Protein AF-A0A5E4LHK4-F1 (afdb_monomer_lite)

Radius of gyration: 28.91 Å; chains: 1; bounding box: 90×72×59 Å

Structure (mmCIF, N/CA/C/O backbone):
data_AF-A0A5E4LHK4-F1
#
_entry.id   AF-A0A5E4LHK4-F1
#
loop_
_atom_site.group_PDB
_atom_site.id
_atom_site.type_symbol
_atom_site.label_atom_id
_atom_site.label_al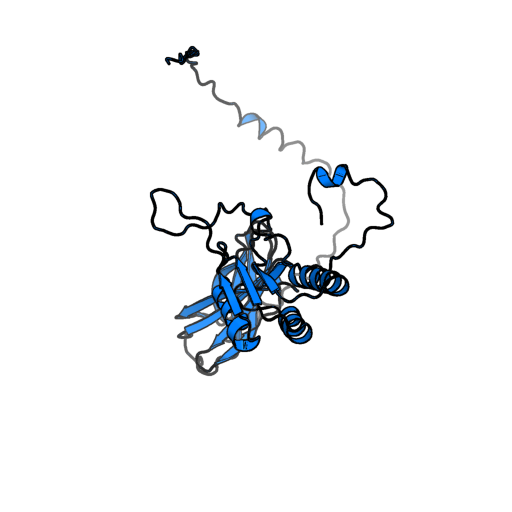t_id
_atom_site.label_comp_id
_atom_site.label_asym_id
_atom_site.label_entity_id
_atom_site.label_seq_id
_atom_site.pdbx_PDB_ins_code
_atom_site.Cartn_x
_atom_site.Cartn_y
_atom_site.Cartn_z
_atom_site.occupancy
_atom_site.B_iso_or_equiv
_atom_site.auth_seq_id
_atom_site.auth_comp_id
_atom_site.auth_asym_id
_atom_site.auth_atom_id
_atom_site.pdbx_PDB_model_num
ATOM 1 N N . MET A 1 1 ? 6.382 13.390 -17.464 1.00 39.06 1 MET A N 1
ATOM 2 C CA . MET A 1 1 ? 6.175 14.640 -16.700 1.00 39.06 1 MET A CA 1
ATOM 3 C C . MET A 1 1 ? 7.551 15.194 -16.336 1.00 39.06 1 MET A C 1
ATOM 5 O O . MET A 1 1 ? 8.255 14.550 -15.571 1.00 39.06 1 MET A O 1
ATOM 9 N N . VAL A 1 2 ? 8.001 16.280 -16.974 1.00 32.94 2 VAL A N 1
ATOM 10 C CA . VAL A 1 2 ? 9.333 16.876 -16.736 1.00 32.94 2 VAL A CA 1
ATOM 11 C C . VAL A 1 2 ? 9.130 18.128 -15.884 1.00 32.94 2 VAL A C 1
ATOM 13 O O . VAL A 1 2 ? 8.390 19.016 -16.294 1.00 32.94 2 VAL A O 1
ATOM 16 N N . TYR A 1 3 ? 9.722 18.178 -14.690 1.00 28.84 3 TYR A N 1
ATOM 17 C CA . TYR A 1 3 ? 9.535 19.273 -13.728 1.00 28.84 3 TYR A CA 1
ATOM 18 C C . TYR A 1 3 ? 10.750 20.216 -13.674 1.00 28.84 3 TYR A C 1
ATOM 20 O O . TYR A 1 3 ? 11.891 19.777 -13.809 1.00 28.84 3 TYR A O 1
ATOM 28 N N . GLY A 1 4 ? 10.496 21.507 -13.422 1.00 41.88 4 GLY A N 1
ATOM 29 C CA . GLY A 1 4 ? 11.514 22.539 -13.167 1.00 41.88 4 GLY A CA 1
ATOM 30 C C . GLY A 1 4 ? 11.931 23.350 -14.399 1.00 41.88 4 GLY A C 1
ATOM 31 O O . GLY A 1 4 ? 11.276 23.302 -15.436 1.00 41.88 4 GLY A O 1
ATOM 32 N N . SER A 1 5 ? 13.039 24.093 -14.301 1.00 39.47 5 SER A N 1
ATOM 33 C CA . SER A 1 5 ? 13.593 24.947 -15.374 1.00 39.47 5 SER A CA 1
ATOM 34 C C . SER A 1 5 ? 13.944 24.198 -16.671 1.00 39.47 5 SER A C 1
ATOM 36 O O . SER A 1 5 ? 14.121 24.824 -17.712 1.00 39.47 5 SER A O 1
ATOM 38 N N . LEU A 1 6 ? 13.966 22.861 -16.640 1.00 43.81 6 LEU A N 1
ATOM 39 C CA . LEU A 1 6 ? 13.999 22.011 -17.831 1.00 43.81 6 LEU A CA 1
ATOM 40 C C . LEU A 1 6 ? 12.711 22.097 -18.664 1.00 43.81 6 LEU A C 1
ATOM 42 O O . LEU A 1 6 ? 12.789 21.988 -19.878 1.00 43.81 6 LEU A O 1
ATOM 46 N N . GLY A 1 7 ? 11.549 22.343 -18.053 1.00 49.62 7 GLY A N 1
ATOM 47 C CA . GLY A 1 7 ? 10.280 22.543 -18.761 1.00 49.62 7 GLY A CA 1
ATOM 48 C C . GLY A 1 7 ? 10.212 23.862 -19.536 1.00 49.62 7 GLY A C 1
ATOM 49 O O . GLY A 1 7 ? 9.582 23.920 -20.587 1.00 49.62 7 GLY A O 1
ATOM 50 N N . ALA A 1 8 ? 10.913 24.901 -19.072 1.00 49.38 8 ALA A N 1
ATOM 51 C CA . ALA A 1 8 ? 10.930 26.211 -19.728 1.00 49.38 8 ALA A CA 1
ATOM 52 C C . ALA A 1 8 ? 11.739 26.218 -21.042 1.00 49.38 8 ALA A C 1
ATOM 54 O O . ALA A 1 8 ? 11.440 26.998 -21.941 1.00 49.38 8 ALA A O 1
ATOM 55 N N . ASN A 1 9 ? 12.709 25.305 -21.181 1.00 46.56 9 ASN A N 1
ATOM 56 C CA . ASN A 1 9 ? 13.524 25.141 -22.392 1.00 46.56 9 ASN A CA 1
ATOM 57 C C . ASN A 1 9 ? 12.958 24.103 -23.382 1.00 46.56 9 ASN A C 1
ATOM 59 O O . ASN A 1 9 ? 13.585 23.813 -24.396 1.00 46.56 9 ASN A O 1
ATOM 63 N N . LEU A 1 10 ? 11.782 23.532 -23.100 1.00 52.53 10 LEU A N 1
ATOM 64 C CA . LEU A 1 10 ? 11.096 22.544 -23.944 1.00 52.53 10 LEU A CA 1
ATOM 65 C C . LEU A 1 10 ? 9.948 23.174 -24.762 1.00 52.53 10 LEU A C 1
ATOM 67 O O . LEU A 1 10 ? 9.049 22.473 -25.212 1.00 52.53 10 LEU A O 1
ATOM 71 N N . SER A 1 11 ? 9.978 24.495 -24.962 1.00 45.16 11 SER A N 1
ATOM 72 C CA . SER A 1 11 ? 8.981 25.282 -25.705 1.00 45.16 11 SER A CA 1
ATOM 73 C C . SER A 1 11 ? 9.110 25.209 -27.232 1.00 45.16 11 SER A C 1
ATOM 75 O O . SER A 1 11 ? 8.413 25.932 -27.944 1.00 45.16 11 SER A O 1
ATOM 77 N N . THR A 1 12 ? 9.948 24.323 -27.774 1.00 54.12 12 THR A N 1
ATOM 78 C CA . THR A 1 12 ? 9.805 23.918 -29.174 1.00 54.12 12 THR A CA 1
ATOM 79 C C . THR A 1 12 ? 8.556 23.043 -29.311 1.00 54.12 12 THR A C 1
ATOM 81 O O . THR A 1 12 ? 8.327 22.167 -28.478 1.00 54.12 12 THR A O 1
ATOM 84 N N . PRO A 1 13 ? 7.706 23.267 -30.329 1.00 50.34 13 PRO A N 1
ATOM 85 C CA . PRO A 1 13 ? 6.441 22.561 -30.458 1.00 50.34 13 PRO A CA 1
ATOM 86 C C . PRO A 1 13 ? 6.719 21.087 -30.754 1.00 50.34 13 PRO A C 1
ATOM 88 O O . PRO A 1 13 ? 6.990 20.695 -31.888 1.00 50.34 13 PRO A O 1
ATOM 91 N N . TYR A 1 14 ? 6.655 20.265 -29.711 1.00 52.94 14 TYR A N 1
ATOM 92 C CA . TYR A 1 14 ? 6.700 18.812 -29.784 1.00 52.94 14 TYR A CA 1
ATOM 93 C C . TYR A 1 14 ? 5.413 18.274 -30.418 1.00 52.94 14 TYR A C 1
ATOM 95 O O . TYR A 1 14 ? 4.603 17.622 -29.769 1.00 52.94 14 TYR A O 1
ATOM 103 N N . SER A 1 15 ? 5.216 18.536 -31.707 1.00 55.31 15 SER A N 1
ATOM 104 C CA . SER A 1 15 ? 4.118 17.961 -32.493 1.00 55.31 15 SER A CA 1
ATOM 105 C C . SER A 1 15 ? 4.264 16.444 -32.705 1.00 55.31 15 SER A C 1
ATOM 107 O O . SER A 1 15 ? 3.354 15.814 -33.231 1.00 55.31 15 SER A O 1
ATOM 109 N N . SER A 1 16 ? 5.374 15.839 -32.261 1.00 66.81 16 SER A N 1
ATOM 110 C CA . SER A 1 16 ? 5.672 14.409 -32.415 1.00 66.81 16 SER A CA 1
ATOM 111 C C . SER A 1 16 ? 6.046 13.674 -31.118 1.00 66.81 16 SER A C 1
ATOM 113 O O . SER A 1 16 ? 6.554 12.554 -31.184 1.00 66.81 16 SER A O 1
ATOM 115 N N . VAL A 1 17 ? 5.812 14.256 -29.932 1.00 74.19 17 VAL A N 1
ATOM 116 C CA . VAL A 1 17 ? 6.063 13.540 -28.666 1.00 74.19 17 VAL A CA 1
ATOM 117 C C . VAL A 1 17 ? 4.855 12.714 -28.276 1.00 74.19 17 VAL A C 1
ATOM 119 O O . VAL A 1 17 ? 3.768 13.229 -28.034 1.00 74.19 17 VAL A O 1
ATOM 122 N N . ASP A 1 18 ? 5.089 11.416 -28.158 1.00 78.06 18 ASP A N 1
ATOM 123 C CA . ASP A 1 18 ? 4.123 10.481 -27.616 1.00 78.06 18 ASP A CA 1
ATOM 124 C C . ASP A 1 18 ? 4.141 10.552 -26.081 1.00 78.06 18 ASP A C 1
ATOM 126 O O . ASP A 1 18 ? 5.171 10.315 -25.436 1.00 78.06 18 ASP A O 1
ATOM 130 N N . ILE A 1 19 ? 3.010 10.946 -25.496 1.00 82.88 19 ILE A N 1
ATOM 131 C CA . ILE A 1 19 ? 2.861 11.158 -24.057 1.00 82.88 19 ILE A CA 1
ATOM 132 C C . ILE A 1 19 ? 2.237 9.909 -23.434 1.00 82.88 19 ILE A C 1
ATOM 134 O O . ILE A 1 19 ? 1.069 9.604 -23.655 1.00 82.88 19 ILE A O 1
ATOM 138 N N . ILE A 1 20 ? 3.001 9.234 -22.575 1.00 83.06 20 ILE A N 1
ATOM 139 C CA . ILE A 1 20 ? 2.508 8.150 -21.718 1.00 83.06 20 ILE A CA 1
ATOM 140 C C . ILE A 1 20 ? 2.214 8.742 -20.339 1.00 83.06 20 ILE A C 1
ATOM 142 O O . ILE A 1 20 ? 3.137 9.138 -19.623 1.00 83.06 20 ILE A O 1
ATOM 146 N N . SER A 1 21 ? 0.930 8.863 -19.999 1.00 85.81 21 SER A N 1
ATOM 147 C CA . SER A 1 21 ? 0.485 9.380 -18.703 1.00 85.81 21 SER A CA 1
ATOM 148 C C . SER A 1 21 ? -0.940 8.926 -18.389 1.00 85.81 21 SER A C 1
ATOM 150 O O . SER A 1 21 ? -1.908 9.618 -18.698 1.00 85.81 21 SER A O 1
ATOM 152 N N . THR A 1 22 ? -1.082 7.783 -17.726 1.00 80.25 22 THR A N 1
ATOM 153 C CA . THR A 1 22 ? -2.366 7.264 -17.232 1.00 80.25 22 THR A CA 1
ATOM 154 C C . THR A 1 22 ? -2.651 7.671 -15.785 1.00 80.25 22 THR A C 1
ATOM 156 O O . THR A 1 22 ? -3.634 7.219 -15.202 1.00 80.25 22 THR A O 1
ATOM 159 N N . GLY A 1 23 ? -1.766 8.456 -15.159 1.00 80.00 23 GLY A N 1
ATOM 160 C CA . GLY A 1 23 ? -1.860 8.826 -13.741 1.00 80.00 23 GLY A CA 1
ATOM 161 C C . GLY A 1 23 ? -1.395 7.732 -12.772 1.00 80.00 23 GLY A C 1
ATOM 162 O O . GLY A 1 23 ? -1.547 7.880 -11.562 1.00 80.00 23 GLY A O 1
ATOM 163 N N . SER A 1 24 ? -0.812 6.640 -13.278 1.00 84.62 24 SER A N 1
ATOM 164 C CA . SER A 1 24 ? -0.230 5.569 -12.469 1.00 84.62 24 SER A CA 1
ATOM 165 C C . SER A 1 24 ? 1.141 5.209 -13.013 1.00 84.62 24 SER A C 1
ATOM 167 O O . SER A 1 24 ? 1.255 4.635 -14.093 1.00 84.62 24 SER A O 1
ATOM 169 N N . LYS A 1 25 ? 2.183 5.454 -12.213 1.00 87.06 25 LYS A N 1
ATOM 170 C CA . LYS A 1 25 ? 3.574 5.111 -12.552 1.00 87.06 25 LYS A CA 1
ATOM 171 C C . LYS A 1 25 ? 3.753 3.640 -12.945 1.00 87.06 25 LYS A C 1
ATOM 173 O O . LYS A 1 25 ? 4.591 3.339 -13.783 1.00 87.06 25 LYS A O 1
ATOM 178 N N . PHE A 1 26 ? 2.961 2.730 -12.371 1.00 90.81 26 PHE A N 1
ATOM 179 C CA . PHE A 1 26 ? 3.007 1.303 -12.700 1.00 90.81 26 PHE A CA 1
ATOM 180 C C . PHE A 1 26 ? 2.400 1.016 -14.076 1.00 90.81 26 PHE A C 1
ATOM 182 O O . PHE A 1 26 ? 2.959 0.245 -14.852 1.00 90.81 26 PHE A O 1
ATOM 189 N N . SER A 1 27 ? 1.278 1.663 -14.399 1.00 90.12 27 SER A N 1
ATOM 190 C CA . SER A 1 27 ? 0.635 1.532 -15.712 1.00 90.12 27 SER A CA 1
ATOM 191 C C . SER A 1 27 ? 1.472 2.189 -16.809 1.00 90.12 27 SER A C 1
ATOM 193 O O . SER A 1 27 ? 1.682 1.588 -17.861 1.00 90.12 27 SER A O 1
ATOM 195 N N . ASP A 1 28 ? 2.028 3.369 -16.532 1.00 91.06 28 ASP A N 1
ATOM 196 C CA . ASP A 1 28 ? 2.937 4.079 -17.432 1.00 91.06 28 ASP A CA 1
ATOM 197 C C . ASP A 1 28 ? 4.215 3.270 -17.678 1.00 91.06 28 ASP A C 1
ATOM 199 O O . ASP A 1 28 ? 4.628 3.077 -18.822 1.00 91.06 28 ASP A O 1
ATOM 203 N N . ASN A 1 29 ? 4.811 2.716 -16.617 1.00 94.88 29 ASN A N 1
ATOM 204 C CA . ASN A 1 29 ? 5.967 1.836 -16.733 1.00 94.88 29 ASN A CA 1
ATOM 205 C C . ASN A 1 29 ? 5.657 0.588 -17.574 1.00 94.88 29 ASN A C 1
ATOM 207 O O . ASN A 1 29 ? 6.447 0.244 -18.451 1.00 94.88 29 ASN A O 1
ATOM 211 N N . LEU A 1 30 ? 4.493 -0.041 -17.394 1.00 96.38 30 LEU A N 1
ATOM 212 C CA . LEU A 1 30 ? 4.085 -1.184 -18.211 1.00 96.38 30 LEU A CA 1
ATOM 213 C C . LEU A 1 30 ? 3.897 -0.816 -19.693 1.00 96.38 30 LEU A C 1
ATOM 215 O O . LEU A 1 30 ? 4.266 -1.598 -20.568 1.00 96.38 30 LEU A O 1
ATOM 219 N N . GLN A 1 31 ? 3.360 0.368 -20.005 1.00 95.31 31 GLN A N 1
ATOM 220 C CA . GLN A 1 31 ? 3.279 0.832 -21.395 1.00 95.31 31 GLN A CA 1
ATOM 221 C C . GLN A 1 31 ? 4.665 1.035 -22.013 1.00 95.31 31 GLN A C 1
ATOM 223 O O . GLN A 1 31 ? 4.884 0.660 -23.165 1.00 95.31 31 GLN A O 1
ATOM 228 N N . ILE A 1 32 ? 5.615 1.572 -21.244 1.00 93.88 32 ILE A N 1
ATOM 229 C CA . ILE A 1 32 ? 7.012 1.699 -21.675 1.00 93.88 32 ILE A CA 1
ATOM 230 C C . ILE A 1 32 ? 7.619 0.313 -21.935 1.00 93.88 32 ILE A C 1
ATOM 232 O O . ILE A 1 32 ? 8.258 0.119 -22.968 1.00 93.88 32 ILE A O 1
ATOM 236 N N . LEU A 1 33 ? 7.383 -0.661 -21.049 1.00 95.75 33 LEU A N 1
ATOM 237 C CA . LEU A 1 33 ? 7.846 -2.042 -21.217 1.00 95.75 33 LEU A CA 1
ATOM 238 C C . LEU A 1 33 ? 7.286 -2.700 -22.481 1.00 95.75 33 LEU A C 1
ATOM 240 O O . LEU A 1 33 ? 8.042 -3.330 -23.215 1.00 95.75 33 LEU A O 1
ATOM 244 N N . ARG A 1 34 ? 5.991 -2.519 -22.770 1.00 96.19 34 ARG A N 1
ATOM 245 C CA . ARG A 1 34 ? 5.354 -3.031 -23.997 1.00 96.19 34 ARG A CA 1
ATOM 246 C C . ARG A 1 34 ? 6.014 -2.456 -25.246 1.00 96.19 34 ARG A C 1
ATOM 248 O O . ARG A 1 34 ? 6.509 -3.208 -26.073 1.00 96.19 34 ARG A O 1
ATOM 255 N N . ARG A 1 35 ? 6.152 -1.131 -25.309 1.00 94.38 35 ARG A N 1
ATOM 256 C CA . ARG A 1 35 ? 6.808 -0.446 -26.435 1.00 94.38 35 ARG A CA 1
ATOM 257 C C . ARG A 1 35 ? 8.279 -0.827 -26.590 1.00 94.38 35 ARG A C 1
ATOM 259 O O . ARG A 1 35 ? 8.812 -0.814 -27.697 1.00 94.38 35 ARG A O 1
ATOM 266 N N . TYR A 1 36 ? 8.961 -1.120 -25.483 1.00 92.88 36 TYR A N 1
ATOM 267 C CA . TYR A 1 36 ? 10.318 -1.655 -25.519 1.00 92.88 36 TYR A CA 1
ATOM 268 C C . TYR A 1 36 ? 10.326 -3.070 -26.113 1.00 92.88 36 TYR A C 1
ATOM 270 O O . TYR A 1 36 ? 11.137 -3.346 -26.996 1.00 92.88 36 TYR A O 1
ATOM 278 N N . ALA A 1 37 ? 9.411 -3.938 -25.671 1.00 94.75 37 ALA A N 1
ATOM 279 C CA . ALA A 1 37 ? 9.283 -5.312 -26.148 1.00 94.75 37 ALA A CA 1
ATOM 280 C C . ALA A 1 37 ? 8.942 -5.407 -27.640 1.00 94.75 37 ALA A C 1
ATOM 282 O O . ALA A 1 37 ? 9.498 -6.267 -28.322 1.00 94.75 37 ALA A O 1
ATOM 283 N N . ASP A 1 38 ? 8.141 -4.471 -28.158 1.00 94.81 38 ASP A N 1
ATOM 284 C CA . ASP A 1 38 ? 7.824 -4.366 -29.590 1.00 94.81 38 ASP A CA 1
ATOM 285 C C . ASP A 1 38 ? 9.080 -4.156 -30.453 1.00 94.81 38 ASP A C 1
ATOM 287 O O . ASP A 1 38 ? 9.126 -4.552 -31.616 1.00 94.81 38 ASP A O 1
ATOM 291 N N . LYS A 1 39 ? 10.121 -3.531 -29.887 1.00 93.31 39 LYS A N 1
ATOM 292 C CA . LYS A 1 39 ? 11.394 -3.266 -30.575 1.00 93.31 39 LYS A CA 1
ATOM 293 C C . LYS A 1 39 ? 12.455 -4.321 -30.289 1.00 93.31 39 LYS A C 1
ATOM 295 O O . LYS A 1 39 ? 13.327 -4.554 -31.124 1.00 93.31 39 LYS A O 1
ATOM 300 N N . LYS A 1 40 ? 12.441 -4.906 -29.091 1.00 92.44 40 LYS A N 1
ATOM 301 C CA . LYS A 1 40 ? 13.453 -5.861 -28.640 1.00 92.44 40 LYS A CA 1
ATOM 302 C C . LYS A 1 40 ? 12.835 -6.882 -27.682 1.00 92.44 40 LYS A C 1
ATOM 304 O O . LYS A 1 40 ? 12.360 -6.477 -26.622 1.00 92.44 40 LYS A O 1
ATOM 309 N N . PRO A 1 41 ? 12.942 -8.195 -27.963 1.00 92.81 41 PRO A N 1
ATOM 310 C CA . PRO A 1 41 ? 12.460 -9.230 -27.056 1.00 92.81 41 PRO A CA 1
ATOM 311 C C . PRO A 1 41 ? 13.031 -9.070 -25.643 1.00 92.81 41 PRO A C 1
ATOM 313 O O . PRO A 1 41 ? 14.247 -8.962 -25.454 1.00 92.81 41 PRO A O 1
ATOM 316 N N . VAL A 1 42 ? 12.152 -9.085 -24.642 1.00 95.06 42 VAL A N 1
ATOM 317 C CA . VAL A 1 42 ? 12.527 -8.934 -23.233 1.00 95.06 42 VAL A CA 1
ATOM 318 C C . VAL A 1 42 ? 12.633 -10.310 -22.593 1.00 95.06 42 VAL A C 1
ATOM 320 O O . VAL A 1 42 ? 11.636 -10.991 -22.391 1.00 95.06 42 VAL A O 1
ATOM 323 N N . ARG A 1 43 ? 13.857 -10.735 -22.271 1.00 91.88 43 ARG A N 1
ATOM 324 C CA . ARG A 1 43 ? 14.114 -12.002 -21.553 1.00 91.88 43 ARG A CA 1
ATOM 325 C C . ARG A 1 43 ? 14.446 -11.802 -20.078 1.00 91.88 43 ARG A C 1
ATOM 327 O O . ARG A 1 43 ? 14.229 -12.710 -19.276 1.00 91.88 43 ARG A O 1
ATOM 334 N N . SER A 1 44 ? 14.915 -10.602 -19.745 1.00 94.12 44 SER A N 1
ATOM 335 C CA . SER A 1 44 ? 15.307 -10.207 -18.400 1.00 94.12 44 SER A CA 1
ATOM 336 C C . SER A 1 44 ? 14.816 -8.806 -18.077 1.00 94.12 44 SER A C 1
ATOM 338 O O . SER A 1 44 ? 14.795 -7.945 -18.957 1.00 94.12 44 SER A O 1
ATOM 340 N N . LEU A 1 45 ? 14.463 -8.583 -16.814 1.00 95.25 45 LEU A N 1
ATOM 341 C CA . LEU A 1 45 ? 14.025 -7.286 -16.299 1.00 95.25 45 LEU A CA 1
ATOM 342 C C . LEU A 1 45 ? 14.922 -6.804 -15.167 1.00 95.25 45 LEU A C 1
ATOM 344 O O . LEU A 1 45 ? 15.502 -7.598 -14.430 1.00 95.25 45 LEU A O 1
ATOM 348 N N . LEU A 1 46 ? 14.988 -5.491 -15.008 1.00 93.25 46 LEU A N 1
ATOM 349 C CA . LEU A 1 46 ? 15.444 -4.861 -13.781 1.00 93.25 46 LEU A CA 1
ATOM 350 C C . LEU A 1 46 ? 14.207 -4.534 -12.940 1.00 93.25 46 LEU A C 1
ATOM 352 O O . LEU A 1 46 ? 13.353 -3.784 -13.393 1.00 93.25 46 LEU A O 1
ATOM 356 N N . PHE A 1 47 ? 14.089 -5.082 -11.739 1.00 92.44 47 PHE A N 1
ATOM 357 C CA . PHE A 1 47 ? 12.989 -4.825 -10.818 1.00 92.44 47 PHE A CA 1
ATOM 358 C C . PHE A 1 47 ? 13.399 -3.811 -9.764 1.00 92.44 47 PHE A C 1
ATOM 360 O O . PHE A 1 47 ? 14.423 -3.980 -9.103 1.00 92.44 47 PHE A O 1
ATOM 367 N N . ALA A 1 48 ? 12.569 -2.794 -9.568 1.00 90.25 48 ALA A N 1
ATOM 368 C CA . ALA A 1 48 ? 12.747 -1.832 -8.491 1.00 90.25 48 ALA A CA 1
ATOM 369 C C . ALA A 1 48 ? 11.404 -1.411 -7.900 1.00 90.25 48 ALA A C 1
ATOM 371 O O . ALA A 1 48 ? 10.344 -1.587 -8.505 1.00 90.25 48 ALA A O 1
ATOM 372 N N . SER A 1 49 ? 11.453 -0.817 -6.711 1.00 87.62 49 SER A N 1
ATOM 373 C CA . SER A 1 49 ? 10.261 -0.251 -6.096 1.00 87.62 49 SER A CA 1
ATOM 374 C C . SER A 1 49 ? 9.730 0.926 -6.910 1.00 87.62 49 SER A C 1
ATOM 376 O O . SER A 1 49 ? 10.480 1.820 -7.294 1.00 87.62 49 SER A O 1
ATOM 378 N N . GLY A 1 50 ? 8.408 1.014 -7.052 1.00 78.25 50 GLY A N 1
ATOM 379 C CA . GLY A 1 50 ? 7.761 2.239 -7.524 1.00 78.25 50 GLY A CA 1
ATOM 380 C C . GLY A 1 50 ? 7.961 3.454 -6.600 1.00 78.25 50 GLY A C 1
ATOM 381 O O . GLY A 1 50 ? 7.528 4.550 -6.954 1.00 78.25 50 GLY A O 1
ATOM 382 N N . LYS A 1 51 ? 8.544 3.290 -5.403 1.00 74.06 51 LYS A N 1
ATOM 383 C CA . LYS A 1 51 ? 8.773 4.368 -4.426 1.00 74.06 51 LYS A CA 1
ATOM 384 C C . LYS A 1 51 ? 10.152 5.022 -4.555 1.00 74.06 51 LYS A C 1
ATOM 386 O O . LYS A 1 51 ? 10.248 6.235 -4.412 1.00 74.06 51 LYS A O 1
ATOM 391 N N . VAL A 1 52 ? 11.198 4.234 -4.803 1.00 64.38 52 VAL A N 1
ATOM 392 C CA . VAL A 1 52 ? 12.594 4.698 -4.826 1.00 64.38 52 VAL A CA 1
ATOM 393 C C . VAL A 1 52 ? 13.314 4.012 -5.983 1.00 64.38 52 VAL A C 1
ATOM 395 O O . VAL A 1 52 ? 13.378 2.784 -6.020 1.00 64.38 52 VAL A O 1
ATOM 398 N N . PHE A 1 53 ? 13.832 4.803 -6.925 1.00 68.94 53 PHE A N 1
ATOM 399 C CA . PHE A 1 53 ? 14.633 4.324 -8.050 1.00 68.94 53 PHE A CA 1
ATOM 400 C C . PHE A 1 53 ? 15.622 5.397 -8.509 1.00 68.94 53 PHE A C 1
ATOM 402 O O . PHE A 1 53 ? 15.251 6.564 -8.634 1.00 68.94 53 PHE A O 1
ATOM 409 N N . GLU A 1 54 ? 16.853 4.997 -8.822 1.00 62.16 54 GLU A N 1
ATOM 410 C CA . GLU A 1 54 ? 17.898 5.905 -9.292 1.00 62.16 54 GLU A CA 1
ATOM 411 C C . GLU A 1 54 ? 18.368 5.571 -10.705 1.00 62.16 54 GLU A C 1
ATOM 413 O O . GLU A 1 54 ? 18.393 4.418 -11.128 1.00 62.16 54 GLU A O 1
ATOM 418 N N . LYS A 1 55 ? 18.839 6.586 -11.436 1.00 66.31 55 LYS A N 1
ATOM 419 C CA . LYS A 1 55 ? 19.433 6.383 -12.765 1.00 66.31 55 LYS A CA 1
ATOM 420 C C . LYS A 1 55 ? 20.671 5.476 -12.715 1.00 66.31 55 LYS A C 1
ATOM 422 O O . LYS A 1 55 ? 20.891 4.715 -13.649 1.00 66.31 55 LYS A O 1
ATOM 427 N N . SER A 1 56 ? 21.451 5.552 -11.637 1.00 60.69 56 SER A N 1
ATOM 428 C CA . SER A 1 56 ? 22.609 4.690 -11.343 1.00 60.69 56 SER A CA 1
ATOM 429 C C . SER A 1 56 ? 22.230 3.210 -11.237 1.00 60.69 56 SER A C 1
ATOM 431 O O . SER A 1 56 ? 23.037 2.347 -11.566 1.00 60.69 56 SER A O 1
ATOM 433 N N . MET A 1 57 ? 20.993 2.915 -10.826 1.00 66.00 57 MET A N 1
ATOM 434 C CA . MET A 1 57 ? 20.469 1.554 -10.707 1.00 66.00 57 MET A CA 1
ATOM 435 C C . MET A 1 57 ? 20.062 0.970 -12.062 1.00 66.00 57 MET A C 1
ATOM 437 O O . MET A 1 57 ? 19.876 -0.241 -12.166 1.00 66.00 57 MET A O 1
ATOM 441 N N . VAL A 1 58 ? 19.928 1.800 -13.107 1.00 70.06 58 VAL A N 1
ATOM 442 C CA . VAL A 1 58 ? 19.654 1.335 -14.471 1.00 70.06 58 VAL A CA 1
ATOM 443 C C . VAL A 1 58 ? 20.890 0.613 -15.001 1.00 70.06 58 VAL A C 1
ATOM 445 O O . VAL A 1 58 ? 21.822 1.224 -15.522 1.00 70.06 58 VAL A O 1
ATOM 448 N N . ILE A 1 59 ? 20.870 -0.714 -14.926 1.00 68.31 59 ILE A N 1
ATOM 449 C CA . ILE A 1 59 ? 21.847 -1.548 -15.619 1.00 68.31 59 ILE A CA 1
ATOM 450 C C . ILE A 1 59 ? 21.544 -1.468 -17.116 1.00 68.31 59 ILE A C 1
ATOM 452 O O . ILE A 1 59 ? 20.466 -1.860 -17.574 1.00 68.31 59 ILE A O 1
ATOM 456 N N . GLY A 1 60 ? 22.497 -0.932 -17.880 1.00 71.75 60 GLY A N 1
ATOM 457 C CA . GLY A 1 60 ? 22.371 -0.778 -19.324 1.00 71.75 60 GLY A CA 1
ATOM 458 C C . GLY A 1 60 ? 21.943 -2.084 -19.998 1.00 71.75 60 GLY A C 1
ATOM 459 O O . GLY A 1 60 ? 22.564 -3.126 -19.815 1.00 71.75 60 GLY A O 1
ATOM 460 N N . GLY A 1 61 ? 20.866 -2.021 -20.783 1.00 79.31 61 GLY A N 1
ATOM 461 C CA . GLY A 1 61 ? 20.366 -3.155 -21.562 1.00 79.31 61 GLY A CA 1
ATOM 462 C C . GLY A 1 61 ? 19.230 -3.959 -20.924 1.00 79.31 61 GLY A C 1
ATOM 463 O O . GLY A 1 61 ? 18.633 -4.762 -21.644 1.00 79.31 61 GLY A O 1
ATOM 464 N N . LEU A 1 62 ? 18.882 -3.716 -19.653 1.00 88.38 62 LEU A N 1
ATOM 465 C CA . LEU A 1 62 ? 17.697 -4.295 -19.011 1.00 88.38 62 LEU A CA 1
ATOM 466 C C . LEU A 1 62 ? 16.574 -3.253 -18.886 1.00 88.38 62 LEU A C 1
ATOM 468 O O . LEU A 1 62 ? 16.799 -2.182 -18.320 1.00 88.38 62 LEU A O 1
ATOM 472 N N . PRO A 1 63 ? 15.360 -3.537 -19.386 1.00 93.31 63 PRO A N 1
ATOM 473 C CA . PRO A 1 63 ? 14.228 -2.659 -19.151 1.00 93.31 63 PRO A CA 1
ATOM 474 C C . PRO A 1 63 ? 13.782 -2.718 -17.681 1.00 93.31 63 PRO A C 1
ATOM 476 O O . PRO A 1 63 ? 13.781 -3.779 -17.053 1.00 93.31 63 PRO A O 1
ATOM 479 N N . LEU A 1 64 ? 13.418 -1.554 -17.136 1.00 92.44 64 LEU A N 1
ATOM 480 C CA . LEU A 1 64 ? 12.996 -1.379 -15.746 1.00 92.44 64 LEU A CA 1
ATOM 481 C C . LEU A 1 64 ? 11.512 -1.712 -15.575 1.00 92.44 64 LEU A C 1
ATOM 483 O O . LEU A 1 64 ? 10.670 -1.079 -16.210 1.00 92.44 64 LEU A O 1
ATOM 487 N N . ALA A 1 65 ? 11.205 -2.624 -14.661 1.00 95.00 65 ALA A N 1
ATOM 488 C CA . ALA A 1 65 ? 9.870 -2.953 -14.194 1.00 95.00 65 ALA A CA 1
ATOM 489 C C . ALA A 1 65 ? 9.670 -2.473 -12.750 1.00 95.00 65 ALA A C 1
ATOM 491 O O . ALA A 1 65 ? 10.375 -2.893 -11.829 1.00 95.00 65 ALA A O 1
ATOM 492 N N . LEU A 1 66 ? 8.691 -1.593 -12.550 1.00 93.62 66 LEU A N 1
ATOM 493 C CA . LEU A 1 66 ? 8.316 -1.107 -11.227 1.00 93.62 66 LEU A CA 1
ATOM 494 C C . LEU A 1 66 ? 7.358 -2.088 -10.552 1.00 93.62 66 LEU A C 1
ATOM 496 O O . LEU A 1 66 ? 6.322 -2.443 -11.113 1.00 93.62 66 LEU A O 1
ATOM 500 N N . ILE A 1 67 ? 7.677 -2.470 -9.318 1.00 93.38 67 ILE A N 1
ATOM 501 C CA . ILE A 1 67 ? 6.839 -3.328 -8.474 1.00 93.38 67 ILE A CA 1
ATOM 502 C C . ILE A 1 67 ? 6.442 -2.617 -7.178 1.00 93.38 67 ILE A C 1
ATOM 504 O O . ILE A 1 67 ? 7.072 -1.634 -6.766 1.00 93.38 67 ILE A O 1
ATOM 508 N N . GLY A 1 68 ? 5.360 -3.090 -6.556 1.00 89.31 68 GLY A N 1
ATOM 509 C CA . GLY A 1 68 ? 4.950 -2.650 -5.228 1.00 89.31 68 GLY A CA 1
ATOM 510 C C . GLY A 1 68 ? 5.871 -3.210 -4.143 1.00 89.31 68 GLY A C 1
ATOM 511 O O . GLY A 1 68 ? 6.779 -3.995 -4.411 1.00 89.31 68 GLY A O 1
ATOM 512 N N . ARG A 1 69 ? 5.642 -2.801 -2.892 1.00 86.62 69 ARG A N 1
ATOM 513 C CA . ARG A 1 69 ? 6.379 -3.339 -1.731 1.00 86.62 69 ARG A CA 1
ATOM 514 C C . ARG A 1 69 ? 5.952 -4.771 -1.413 1.00 86.62 69 ARG A C 1
ATOM 516 O O . ARG A 1 69 ? 6.778 -5.666 -1.241 1.00 86.62 69 ARG A O 1
ATOM 523 N N . THR A 1 70 ? 4.640 -4.973 -1.363 1.00 86.25 70 THR A N 1
ATOM 524 C CA . THR A 1 70 ? 4.018 -6.231 -0.948 1.00 86.25 70 THR A CA 1
ATOM 525 C C . THR A 1 70 ? 3.723 -7.160 -2.116 1.00 86.25 70 THR A C 1
ATOM 527 O O . THR A 1 70 ? 3.790 -8.371 -1.945 1.00 86.25 70 THR A O 1
ATOM 530 N N . GLU A 1 71 ? 3.432 -6.612 -3.297 1.00 90.44 71 GLU A N 1
ATOM 531 C CA . GLU A 1 71 ? 2.979 -7.387 -4.452 1.00 90.44 71 GLU A CA 1
ATOM 532 C C . GLU A 1 71 ? 3.431 -6.799 -5.795 1.00 90.44 71 GLU A C 1
ATOM 534 O O . GLU A 1 71 ? 3.761 -5.614 -5.926 1.00 90.44 71 GLU A O 1
ATOM 539 N N . VAL A 1 72 ? 3.425 -7.652 -6.818 1.00 94.56 72 VAL A N 1
ATOM 540 C CA . VAL A 1 72 ? 3.610 -7.261 -8.218 1.00 94.56 72 VAL A CA 1
ATOM 541 C C . VAL A 1 72 ? 2.262 -6.794 -8.769 1.00 94.56 72 VAL A C 1
ATOM 543 O O . VAL A 1 72 ? 1.288 -7.537 -8.648 1.00 94.56 72 VAL A O 1
ATOM 546 N N . PRO A 1 73 ? 2.179 -5.620 -9.427 1.00 94.44 73 PRO A N 1
ATOM 547 C CA . PRO A 1 73 ? 0.953 -5.197 -10.095 1.00 94.44 73 PRO A CA 1
ATOM 548 C C . PRO A 1 73 ? 0.421 -6.307 -11.022 1.00 94.44 73 PRO A C 1
ATOM 550 O O . PRO A 1 73 ? 1.174 -6.761 -11.890 1.00 94.44 73 PRO A O 1
ATOM 553 N N . PRO A 1 74 ? -0.852 -6.731 -10.911 1.00 93.81 74 PRO A N 1
ATOM 554 C CA . PRO A 1 74 ? -1.358 -7.895 -11.645 1.00 93.81 74 PRO A CA 1
ATOM 555 C C . PRO A 1 74 ? -1.146 -7.815 -13.163 1.00 93.81 74 PRO A C 1
ATOM 557 O O . PRO A 1 74 ? -0.768 -8.795 -13.800 1.00 93.81 74 PRO A O 1
ATOM 560 N N . ALA A 1 75 ? -1.303 -6.620 -13.742 1.00 94.88 75 ALA A N 1
ATOM 561 C CA . ALA A 1 75 ? -1.077 -6.387 -15.169 1.00 94.88 75 ALA A CA 1
ATOM 562 C C . ALA A 1 75 ? 0.388 -6.599 -15.595 1.00 94.88 75 ALA A C 1
ATOM 564 O O . ALA A 1 75 ? 0.643 -7.087 -16.696 1.00 94.88 75 ALA A O 1
ATOM 565 N N . LEU A 1 76 ? 1.349 -6.252 -14.731 1.00 96.81 76 LEU A N 1
ATOM 566 C CA . LEU A 1 76 ? 2.769 -6.518 -14.965 1.00 96.81 76 LEU A CA 1
ATOM 567 C C . LEU A 1 76 ? 3.062 -8.014 -14.822 1.00 96.81 76 LEU A C 1
ATOM 569 O O . LEU A 1 76 ? 3.757 -8.578 -15.662 1.00 96.81 76 LEU A O 1
ATOM 573 N N . GLY A 1 77 ? 2.498 -8.659 -13.800 1.00 96.00 77 GLY A N 1
ATOM 574 C CA . GLY A 1 77 ? 2.632 -10.098 -13.588 1.00 96.00 77 GLY A CA 1
ATOM 575 C C . GLY A 1 77 ? 2.135 -10.922 -14.780 1.00 96.00 77 GLY A C 1
ATOM 576 O O . GLY A 1 77 ? 2.827 -11.829 -15.246 1.00 96.00 77 GLY A O 1
ATOM 577 N N . GLN A 1 78 ? 0.970 -10.571 -15.329 1.00 96.56 78 GLN A N 1
ATOM 578 C CA . GLN A 1 78 ? 0.453 -11.217 -16.535 1.00 96.56 78 GLN A CA 1
ATOM 579 C C . GLN A 1 78 ? 1.371 -10.973 -17.737 1.00 96.56 78 GLN A C 1
ATOM 581 O O . GLN A 1 78 ? 1.757 -11.914 -18.425 1.00 96.56 78 GLN A O 1
ATOM 586 N N . TRP A 1 79 ? 1.812 -9.729 -17.937 1.00 97.31 79 TRP A N 1
ATOM 587 C CA . TRP A 1 79 ? 2.719 -9.387 -19.030 1.00 97.31 79 TRP A CA 1
ATOM 588 C C . TRP A 1 79 ? 4.058 -10.145 -18.961 1.00 97.31 79 TRP A C 1
ATOM 590 O O . TRP A 1 79 ? 4.564 -10.578 -19.996 1.00 97.31 79 TRP A O 1
ATOM 600 N N . ILE A 1 80 ? 4.606 -10.365 -17.760 1.00 96.88 80 ILE A N 1
ATOM 601 C CA . ILE A 1 80 ? 5.805 -11.189 -17.518 1.00 96.88 80 ILE A CA 1
ATOM 602 C C . ILE A 1 80 ? 5.596 -12.630 -18.006 1.00 96.88 80 ILE A C 1
ATOM 604 O O . ILE A 1 80 ? 6.485 -13.186 -18.661 1.00 96.88 80 ILE A O 1
ATOM 608 N N . LYS A 1 81 ? 4.426 -13.223 -17.722 1.00 95.12 81 LYS A N 1
ATOM 609 C CA . LYS A 1 81 ? 4.064 -14.577 -18.177 1.00 95.12 81 LYS A CA 1
ATOM 610 C C . LYS A 1 81 ? 3.950 -14.631 -19.695 1.00 95.12 81 LYS A C 1
ATOM 612 O O . LYS A 1 81 ? 4.601 -15.474 -20.313 1.00 95.12 81 LYS A O 1
ATOM 617 N N . ASP A 1 82 ? 3.192 -13.703 -20.274 1.00 95.50 82 ASP A N 1
ATOM 618 C CA . ASP A 1 82 ? 2.913 -13.653 -21.712 1.00 95.50 82 ASP A CA 1
ATOM 619 C C . ASP A 1 82 ? 4.198 -13.474 -22.535 1.00 95.50 82 ASP A C 1
ATOM 621 O O . ASP A 1 82 ? 4.378 -14.113 -23.569 1.00 95.50 82 ASP A O 1
ATOM 625 N N . ASN A 1 83 ? 5.139 -12.662 -22.041 1.00 95.69 83 ASN A N 1
ATOM 626 C CA . ASN A 1 83 ? 6.414 -12.391 -22.715 1.00 95.69 83 ASN A CA 1
ATOM 627 C C . ASN A 1 83 ? 7.522 -13.391 -22.352 1.00 95.69 83 ASN A C 1
ATOM 629 O O . ASN A 1 83 ? 8.661 -13.239 -22.798 1.00 95.69 83 ASN A O 1
ATOM 633 N N . GLN A 1 84 ? 7.207 -14.423 -21.560 1.00 95.00 84 GLN A N 1
ATOM 634 C CA . GLN A 1 84 ? 8.153 -15.452 -21.127 1.00 95.00 84 GLN A CA 1
ATOM 635 C C . GLN A 1 84 ? 9.441 -14.861 -20.529 1.00 95.00 84 GLN A C 1
ATOM 637 O O . GLN A 1 84 ? 10.548 -15.325 -20.826 1.00 95.00 84 GLN A O 1
ATOM 642 N N . VAL A 1 85 ? 9.313 -13.827 -19.696 1.00 96.25 85 VAL A N 1
ATOM 643 C CA . VAL A 1 85 ? 10.459 -13.277 -18.965 1.00 96.25 85 VAL A CA 1
ATOM 644 C C . VAL A 1 85 ? 10.844 -14.290 -17.888 1.00 96.25 85 VAL A C 1
ATOM 646 O O . VAL A 1 85 ? 10.012 -14.687 -17.075 1.00 96.25 85 VAL A O 1
ATOM 649 N N . ARG A 1 86 ? 12.095 -14.761 -17.903 1.00 91.94 86 ARG A N 1
ATOM 650 C CA . ARG A 1 86 ? 12.551 -15.858 -17.025 1.00 91.94 86 ARG A CA 1
ATOM 651 C C . ARG A 1 86 ? 13.522 -15.415 -15.950 1.00 91.94 86 ARG A C 1
ATOM 653 O O . ARG A 1 86 ? 13.661 -16.107 -14.948 1.00 91.94 86 ARG A O 1
ATOM 660 N N . SER A 1 87 ? 14.175 -14.277 -16.135 1.00 94.25 87 SER A N 1
ATOM 661 C CA . SER A 1 87 ? 15.172 -13.788 -15.193 1.00 94.25 87 SER A CA 1
ATOM 662 C C . SER A 1 87 ? 15.006 -12.313 -14.883 1.00 94.25 87 SER A C 1
ATOM 664 O O . SER A 1 87 ? 14.377 -11.561 -15.625 1.00 94.25 87 SER A O 1
ATOM 666 N N . GLY A 1 88 ? 15.584 -11.874 -13.775 1.00 92.06 88 GLY A N 1
ATOM 667 C CA . GLY A 1 88 ? 15.655 -10.457 -13.482 1.00 92.06 88 GLY A CA 1
ATOM 668 C C . GLY A 1 88 ? 16.683 -10.112 -12.428 1.00 92.06 88 GLY A C 1
ATOM 669 O O . GLY A 1 88 ? 17.122 -10.960 -11.655 1.00 92.06 88 GLY A O 1
ATOM 670 N N . VAL A 1 89 ? 17.060 -8.844 -12.415 1.00 89.69 89 VAL A N 1
ATOM 671 C CA . VAL A 1 89 ? 17.893 -8.256 -11.375 1.00 89.69 89 VAL A CA 1
ATOM 672 C C . VAL A 1 89 ? 16.988 -7.424 -10.488 1.00 89.69 89 VAL A C 1
ATOM 674 O O . VAL A 1 89 ? 16.219 -6.616 -10.988 1.00 89.69 89 VAL A O 1
ATOM 677 N N . VAL A 1 90 ? 17.047 -7.629 -9.183 1.00 88.88 90 VAL A N 1
ATOM 678 C CA . VAL A 1 90 ? 16.261 -6.894 -8.198 1.00 88.88 90 VAL A CA 1
ATOM 679 C C . VAL A 1 90 ? 17.161 -5.862 -7.548 1.00 88.88 90 VAL A C 1
ATOM 681 O O . VAL A 1 90 ? 18.199 -6.214 -6.992 1.00 88.88 90 VAL A O 1
ATOM 684 N N . VAL A 1 91 ? 16.740 -4.603 -7.576 1.00 82.56 91 VAL A N 1
ATOM 685 C CA . VAL A 1 91 ? 17.393 -3.525 -6.841 1.00 82.56 91 VAL A CA 1
ATOM 686 C C . VAL A 1 91 ? 16.544 -3.188 -5.629 1.00 82.56 91 VAL A C 1
ATOM 688 O O . VAL A 1 91 ? 15.455 -2.617 -5.738 1.00 82.56 91 VAL A O 1
ATOM 691 N N . GLN A 1 92 ? 17.050 -3.570 -4.463 1.00 72.62 92 GLN A N 1
ATOM 692 C CA . GLN A 1 92 ? 16.412 -3.304 -3.184 1.00 72.62 92 GLN A CA 1
ATOM 693 C C . GLN A 1 92 ? 17.033 -2.042 -2.580 1.00 72.62 92 GLN A C 1
ATOM 695 O O . GLN A 1 92 ? 18.118 -2.082 -2.010 1.00 72.62 92 GLN A O 1
ATOM 700 N N . GLY A 1 93 ? 16.356 -0.907 -2.760 1.00 67.56 93 GLY A N 1
ATOM 701 C CA . GLY A 1 93 ? 16.599 0.292 -1.951 1.00 67.56 93 GLY A CA 1
ATOM 702 C C . GLY A 1 93 ? 15.836 0.230 -0.621 1.00 67.56 93 GLY A C 1
ATOM 703 O O . GLY A 1 93 ? 15.342 -0.825 -0.225 1.00 67.56 93 GLY A O 1
ATOM 704 N N . ASP A 1 94 ? 15.621 1.383 0.012 1.00 65.62 94 ASP A N 1
ATOM 705 C CA . ASP A 1 94 ? 14.958 1.511 1.329 1.00 65.62 94 ASP A CA 1
ATOM 706 C C . ASP A 1 94 ? 13.475 1.093 1.362 1.00 65.62 94 ASP A C 1
ATOM 708 O O . ASP A 1 94 ? 12.821 1.109 2.404 1.00 65.62 94 ASP A O 1
ATOM 712 N N . ALA A 1 95 ? 12.890 0.756 0.213 1.00 64.75 95 ALA A N 1
ATOM 713 C CA . ALA A 1 95 ? 11.461 0.507 0.093 1.00 64.75 95 ALA A CA 1
ATOM 714 C C . ALA A 1 95 ? 11.012 -0.891 0.555 1.00 64.75 95 ALA A C 1
ATOM 716 O O . ALA A 1 95 ? 9.809 -1.121 0.559 1.00 64.75 95 ALA A O 1
ATOM 717 N N . ASP A 1 96 ? 11.926 -1.794 0.924 1.00 78.62 96 ASP A N 1
ATOM 718 C CA . ASP A 1 96 ? 11.668 -3.211 1.241 1.00 78.62 96 ASP A CA 1
ATOM 719 C C . ASP A 1 96 ? 10.620 -3.874 0.324 1.00 78.62 96 ASP A C 1
ATOM 721 O O . ASP A 1 96 ? 9.416 -3.881 0.586 1.00 78.62 96 ASP A O 1
ATOM 725 N N . ILE A 1 97 ? 11.106 -4.432 -0.783 1.00 84.56 97 ILE A N 1
ATOM 726 C CA . ILE A 1 97 ? 10.298 -5.116 -1.803 1.00 84.56 97 ILE A CA 1
ATOM 727 C C . ILE A 1 97 ? 10.346 -6.644 -1.660 1.00 84.56 97 ILE A C 1
ATOM 729 O O . ILE A 1 97 ? 9.994 -7.360 -2.595 1.00 84.56 97 ILE A O 1
ATOM 733 N N . THR A 1 98 ? 10.792 -7.166 -0.512 1.00 83.88 98 THR A N 1
ATOM 734 C CA . THR A 1 98 ? 11.054 -8.604 -0.320 1.00 83.88 98 THR A CA 1
ATOM 735 C C . THR A 1 98 ? 9.823 -9.467 -0.604 1.00 83.88 98 THR A C 1
ATOM 737 O O . THR A 1 98 ? 9.935 -10.514 -1.239 1.00 83.88 98 THR A O 1
ATOM 740 N N . SER A 1 99 ? 8.635 -9.004 -0.205 1.00 84.31 99 SER A N 1
ATOM 741 C CA . SER A 1 99 ? 7.375 -9.727 -0.428 1.00 84.31 99 SER A CA 1
ATOM 742 C C . SER A 1 99 ? 7.002 -9.786 -1.913 1.00 84.31 99 SER A C 1
ATOM 744 O O . SER A 1 99 ? 6.749 -10.867 -2.447 1.00 84.31 99 SER A O 1
ATOM 746 N N . ALA A 1 100 ? 7.068 -8.651 -2.618 1.00 89.25 100 ALA A N 1
ATOM 747 C CA . ALA A 1 100 ? 6.818 -8.613 -4.057 1.00 89.25 100 ALA A CA 1
ATOM 748 C C . ALA A 1 100 ? 7.836 -9.467 -4.836 1.00 89.25 100 ALA A C 1
ATOM 750 O O . ALA A 1 100 ? 7.469 -10.208 -5.747 1.00 89.25 100 ALA A O 1
ATOM 751 N N . VAL A 1 101 ? 9.109 -9.431 -4.437 1.00 89.88 101 VAL A N 1
ATOM 752 C CA . VAL A 1 101 ? 10.176 -10.276 -4.998 1.00 89.88 101 VAL A CA 1
ATOM 753 C C . VAL A 1 101 ? 9.908 -11.760 -4.747 1.00 89.88 101 VAL A C 1
ATOM 755 O O . VAL A 1 101 ? 10.157 -12.581 -5.630 1.00 89.88 101 VAL A O 1
ATOM 758 N N . GLY A 1 102 ? 9.367 -12.107 -3.577 1.00 88.38 102 GLY A N 1
ATOM 759 C CA . GLY A 1 102 ? 8.879 -13.450 -3.271 1.00 88.38 102 GLY A CA 1
ATOM 760 C C . GLY A 1 102 ? 7.854 -13.921 -4.300 1.00 88.38 102 GLY A C 1
ATOM 761 O O . GLY A 1 102 ? 8.064 -14.961 -4.922 1.00 88.38 102 GLY A O 1
ATOM 762 N N . SER A 1 103 ? 6.831 -13.101 -4.568 1.00 92.00 103 SER A N 1
ATOM 763 C CA . SER A 1 103 ? 5.785 -13.425 -5.552 1.00 92.00 103 SER A CA 1
ATOM 764 C C . SER A 1 103 ? 6.339 -13.625 -6.969 1.00 92.00 103 SER A C 1
ATOM 766 O O . SER A 1 103 ? 5.946 -14.560 -7.659 1.00 92.00 103 SER A O 1
ATOM 768 N N . LEU A 1 104 ? 7.333 -12.830 -7.396 1.00 92.44 104 LEU A N 1
ATOM 769 C CA . LEU A 1 104 ? 8.013 -13.009 -8.692 1.00 92.44 104 LEU A CA 1
ATOM 770 C C . LEU A 1 104 ? 8.662 -14.395 -8.829 1.00 92.44 104 LEU A C 1
ATOM 772 O O . LEU A 1 104 ? 8.645 -14.984 -9.912 1.00 92.44 104 LEU A O 1
ATOM 776 N N . LYS A 1 105 ? 9.214 -14.935 -7.738 1.00 90.50 105 LYS A N 1
ATOM 777 C CA . LYS A 1 105 ? 9.802 -16.280 -7.723 1.00 90.50 105 LYS A CA 1
ATOM 778 C C . LYS A 1 105 ? 8.725 -17.360 -7.704 1.00 90.50 105 LYS A C 1
ATOM 780 O O . LYS A 1 105 ? 8.789 -18.279 -8.515 1.00 90.50 105 LYS A O 1
ATOM 785 N N . THR A 1 106 ? 7.754 -17.256 -6.798 1.00 91.25 106 THR A N 1
ATOM 786 C CA . THR A 1 106 ? 6.767 -18.319 -6.552 1.00 91.25 106 THR A CA 1
ATOM 787 C C . THR A 1 106 ? 5.676 -18.373 -7.615 1.00 91.25 106 THR A C 1
ATOM 789 O O . THR A 1 106 ? 5.377 -19.444 -8.132 1.00 91.25 106 THR A O 1
ATOM 792 N N . ASP A 1 107 ? 5.119 -17.223 -7.990 1.00 92.19 107 ASP A N 1
ATOM 793 C CA . ASP A 1 107 ? 3.872 -17.148 -8.764 1.00 92.19 107 ASP A CA 1
ATOM 794 C C . ASP A 1 107 ? 4.136 -16.968 -10.265 1.00 92.19 107 ASP A C 1
ATOM 796 O O . ASP A 1 107 ? 3.286 -17.273 -11.116 1.00 92.19 107 ASP A O 1
ATOM 800 N N . TYR A 1 108 ? 5.324 -16.449 -10.589 1.00 91.81 108 TYR A N 1
ATOM 801 C CA . TYR A 1 108 ? 5.760 -16.134 -11.950 1.00 91.81 108 TYR A CA 1
ATOM 802 C C . TYR A 1 108 ? 6.988 -16.947 -12.394 1.00 91.81 108 TYR A C 1
ATOM 804 O O . TYR A 1 108 ? 7.369 -16.868 -13.562 1.00 91.81 108 TYR A O 1
ATOM 812 N N . GLY A 1 109 ? 7.574 -17.766 -11.509 1.00 90.25 109 GLY A N 1
ATOM 813 C CA . GLY A 1 109 ? 8.648 -18.706 -11.847 1.00 90.25 109 GLY A CA 1
ATOM 814 C C . GLY A 1 109 ? 9.940 -18.037 -12.319 1.00 90.25 109 GLY A C 1
ATOM 815 O O . GLY A 1 109 ? 10.625 -18.576 -13.189 1.00 90.25 109 GLY A O 1
ATOM 816 N N . MET A 1 110 ? 10.250 -16.842 -11.810 1.00 94.06 110 MET A N 1
ATOM 817 C CA . MET A 1 110 ? 11.422 -16.078 -12.238 1.00 94.06 110 MET A CA 1
ATOM 818 C C . MET A 1 110 ? 12.683 -16.410 -11.436 1.00 94.06 110 MET A C 1
ATOM 820 O O . MET A 1 110 ? 12.663 -16.496 -10.207 1.00 94.06 110 MET A O 1
ATOM 824 N N . THR A 1 111 ? 13.820 -16.461 -12.128 1.00 93.00 111 THR A N 1
ATOM 825 C CA . THR A 1 111 ? 15.156 -16.499 -11.520 1.00 93.00 111 THR A CA 1
ATOM 826 C C . THR A 1 111 ? 15.640 -15.078 -11.245 1.00 93.00 111 THR A C 1
ATOM 828 O O . THR A 1 111 ? 15.918 -14.316 -12.172 1.00 93.00 111 THR A O 1
ATOM 831 N N . LEU A 1 112 ? 15.748 -14.701 -9.970 1.00 89.88 112 LEU A N 1
ATOM 832 C CA . LEU A 1 112 ? 16.076 -13.329 -9.573 1.00 89.88 112 LEU A CA 1
ATOM 833 C C . LEU A 1 112 ? 17.443 -13.227 -8.898 1.00 89.88 112 LEU A C 1
ATOM 835 O O . LEU A 1 112 ? 17.729 -13.973 -7.962 1.00 89.88 112 LEU A O 1
ATOM 839 N N . PHE A 1 113 ? 18.225 -12.237 -9.321 1.00 83.50 113 PHE A N 1
ATOM 840 C CA . PHE A 1 113 ? 19.507 -11.865 -8.728 1.00 83.50 113 PHE A CA 1
ATOM 841 C C . PHE A 1 113 ? 19.349 -10.553 -7.966 1.00 83.50 113 PHE A C 1
ATOM 843 O O . PHE A 1 113 ? 18.919 -9.560 -8.545 1.00 83.50 113 PHE A O 1
ATOM 850 N N . ALA A 1 114 ? 19.681 -10.524 -6.678 1.00 76.31 114 ALA A N 1
ATOM 851 C CA . ALA A 1 114 ? 19.696 -9.274 -5.927 1.00 76.31 114 ALA A CA 1
ATOM 852 C C . ALA A 1 114 ? 20.974 -8.492 -6.261 1.00 76.31 114 ALA A C 1
ATOM 854 O O . ALA A 1 114 ? 22.077 -9.012 -6.097 1.00 76.31 114 ALA A O 1
ATOM 855 N N . LEU A 1 115 ? 20.825 -7.252 -6.725 1.00 71.94 115 LEU A N 1
ATOM 856 C CA . LEU A 1 115 ? 21.932 -6.313 -6.840 1.00 71.94 115 LEU A CA 1
ATOM 857 C C . LEU A 1 115 ? 22.151 -5.679 -5.463 1.00 71.94 115 LEU A C 1
ATOM 859 O O . LEU A 1 115 ? 21.392 -4.806 -5.043 1.00 71.94 115 LEU A O 1
ATOM 863 N N . LEU A 1 116 ? 23.167 -6.156 -4.752 1.00 59.78 116 LEU A N 1
ATOM 864 C CA . LEU A 1 116 ? 23.623 -5.562 -3.499 1.00 59.78 116 LEU A CA 1
ATOM 865 C C . LEU A 1 116 ? 24.607 -4.435 -3.841 1.00 59.78 116 LEU A C 1
ATOM 867 O O . LEU A 1 116 ? 25.554 -4.653 -4.595 1.00 59.78 116 LEU A O 1
ATOM 871 N N . ALA A 1 117 ? 24.363 -3.228 -3.336 1.00 51.97 117 ALA A N 1
ATOM 872 C CA . ALA A 1 117 ? 25.274 -2.100 -3.508 1.00 51.97 117 ALA A CA 1
ATOM 873 C C . ALA A 1 117 ? 26.583 -2.290 -2.710 1.00 51.97 117 ALA A C 1
ATOM 875 O O . ALA A 1 117 ? 26.603 -2.984 -1.694 1.00 51.97 117 ALA A O 1
ATOM 876 N N . GLU A 1 118 ? 27.666 -1.691 -3.215 1.00 42.25 118 GLU A N 1
ATOM 877 C CA . GLU A 1 118 ? 29.068 -1.885 -2.809 1.00 42.25 118 GLU A CA 1
ATOM 878 C C . GLU A 1 118 ? 29.349 -1.677 -1.307 1.00 42.25 118 GLU A C 1
ATOM 880 O O . GLU A 1 118 ? 28.793 -0.793 -0.655 1.00 42.25 118 GLU A O 1
ATOM 885 N N . GLY A 1 119 ? 30.271 -2.484 -0.768 1.00 38.44 119 GLY A N 1
ATOM 886 C CA . GLY A 1 119 ? 30.766 -2.363 0.603 1.00 38.44 119 GLY A CA 1
ATOM 887 C C . GLY A 1 119 ? 31.591 -1.091 0.818 1.00 38.44 119 GLY A C 1
ATOM 888 O O . GLY A 1 119 ? 32.424 -0.720 -0.008 1.00 38.44 119 GLY A O 1
ATOM 889 N N . TYR A 1 120 ? 31.381 -0.437 1.959 1.00 41.41 120 TYR A N 1
ATOM 890 C CA . TYR A 1 120 ? 32.171 0.713 2.389 1.00 41.41 120 TYR A CA 1
ATOM 891 C C . TYR A 1 120 ? 33.472 0.212 3.036 1.00 41.41 120 TYR A C 1
ATOM 893 O O . TYR A 1 120 ? 33.432 -0.641 3.923 1.00 41.41 120 TYR A O 1
ATOM 901 N N . LEU A 1 121 ? 34.637 0.725 2.622 1.00 39.25 121 LEU A N 1
ATOM 902 C CA . LEU A 1 121 ? 35.914 0.358 3.249 1.00 39.25 121 LEU A CA 1
ATOM 903 C C . LEU A 1 121 ? 35.863 0.701 4.754 1.00 39.25 121 LEU A C 1
ATOM 905 O O . LEU A 1 121 ? 35.818 1.876 5.116 1.00 39.25 121 LEU A O 1
ATOM 909 N N . GLY A 1 122 ? 35.859 -0.322 5.617 1.00 55.22 122 GLY A N 1
ATOM 910 C CA . GLY A 1 122 ? 35.832 -0.180 7.081 1.00 55.22 122 GLY A CA 1
ATOM 911 C C . GLY A 1 122 ? 34.510 -0.534 7.775 1.00 55.22 122 GLY A C 1
ATOM 912 O O . GLY A 1 122 ? 34.457 -0.462 8.999 1.00 55.22 122 GLY A O 1
ATOM 913 N N . ASP A 1 123 ? 33.470 -0.942 7.040 1.00 46.00 123 ASP A N 1
ATOM 914 C CA . ASP A 1 123 ? 32.198 -1.406 7.609 1.00 46.00 123 ASP A CA 1
ATOM 915 C C . ASP A 1 123 ? 31.748 -2.699 6.904 1.00 46.00 123 ASP A C 1
ATOM 917 O O . ASP A 1 123 ? 31.601 -2.735 5.683 1.00 46.00 123 ASP A O 1
ATOM 921 N N . ALA A 1 124 ? 31.565 -3.783 7.665 1.00 50.72 124 ALA A N 1
ATOM 922 C CA . ALA A 1 124 ? 31.125 -5.081 7.139 1.00 50.72 124 ALA A CA 1
ATOM 923 C C . ALA A 1 124 ? 29.617 -5.116 6.837 1.00 50.72 124 ALA A C 1
ATOM 925 O O . ALA A 1 124 ? 29.107 -6.113 6.323 1.00 50.72 124 ALA A O 1
ATOM 926 N N . GLN A 1 125 ? 28.889 -4.051 7.178 1.00 43.91 125 GLN A N 1
ATOM 927 C CA . GLN A 1 125 ? 27.473 -3.948 6.877 1.00 43.91 125 GLN A CA 1
ATOM 928 C C . GLN A 1 125 ? 27.261 -3.439 5.452 1.00 43.91 125 GLN A C 1
ATOM 930 O O . GLN A 1 125 ? 27.706 -2.358 5.070 1.00 43.91 125 GLN A O 1
ATOM 935 N N . THR A 1 126 ? 26.533 -4.226 4.664 1.00 45.25 126 THR A N 1
ATOM 936 C CA . THR A 1 126 ? 25.972 -3.806 3.378 1.00 45.25 126 THR A CA 1
ATOM 937 C C . THR A 1 126 ? 25.099 -2.571 3.582 1.00 45.25 126 THR A C 1
ATOM 939 O O . THR A 1 126 ? 24.100 -2.635 4.300 1.00 45.25 126 THR A O 1
ATOM 942 N N . ARG A 1 127 ? 25.456 -1.454 2.945 1.00 44.75 127 ARG A N 1
ATOM 943 C CA . ARG A 1 127 ? 24.646 -0.230 2.911 1.00 44.75 127 ARG A CA 1
ATOM 944 C C . ARG A 1 127 ? 24.121 -0.020 1.495 1.00 44.75 127 ARG A C 1
ATOM 946 O O . ARG A 1 127 ? 24.793 -0.362 0.527 1.00 44.75 127 ARG A O 1
ATOM 953 N N . ALA A 1 128 ? 22.921 0.537 1.367 1.00 48.34 128 ALA A N 1
ATOM 954 C CA . ALA A 1 128 ? 22.405 0.938 0.064 1.00 48.34 128 ALA A CA 1
ATOM 955 C C . ALA A 1 128 ? 23.350 1.971 -0.583 1.00 48.34 128 ALA A C 1
ATOM 957 O O . ALA A 1 128 ? 23.873 2.851 0.109 1.00 48.34 128 ALA A O 1
ATOM 958 N N . ALA A 1 129 ? 23.566 1.870 -1.902 1.00 48.56 129 ALA A N 1
ATOM 959 C CA . ALA A 1 129 ? 24.240 2.917 -2.670 1.00 48.56 129 ALA A CA 1
ATOM 960 C C . ALA A 1 129 ? 23.488 4.225 -2.418 1.00 48.56 129 ALA A C 1
ATOM 962 O O . ALA A 1 129 ? 22.260 4.220 -2.454 1.00 48.56 129 ALA A O 1
ATOM 963 N N . ALA A 1 130 ? 24.238 5.280 -2.090 1.00 45.66 130 ALA A N 1
ATOM 964 C CA . ALA A 1 130 ? 23.753 6.567 -1.602 1.00 45.66 130 ALA A CA 1
ATOM 965 C C . ALA A 1 130 ? 22.376 6.946 -2.167 1.00 45.66 130 ALA A C 1
ATOM 967 O O . ALA A 1 130 ? 22.285 7.410 -3.297 1.00 45.66 130 ALA A O 1
ATOM 968 N N . VAL A 1 131 ? 21.334 6.757 -1.352 1.00 44.72 131 VAL A N 1
ATOM 969 C CA . VAL A 1 131 ? 19.947 7.007 -1.739 1.00 44.72 131 VAL A CA 1
ATOM 970 C C . VAL A 1 131 ? 19.763 8.512 -1.925 1.00 44.72 131 VAL A C 1
ATOM 972 O O . VAL A 1 131 ? 19.771 9.266 -0.952 1.00 44.72 131 VAL A O 1
ATOM 975 N N . MET A 1 132 ? 19.598 8.972 -3.164 1.00 38.69 132 MET A N 1
ATOM 976 C CA . MET A 1 132 ? 19.043 10.291 -3.449 1.00 38.69 132 MET A CA 1
ATOM 977 C C . MET A 1 132 ? 17.517 10.168 -3.447 1.00 38.69 132 MET A C 1
ATOM 979 O O . MET A 1 132 ? 16.947 9.667 -4.422 1.00 38.69 132 MET A O 1
ATOM 983 N N . PRO A 1 133 ? 16.816 10.610 -2.384 1.00 46.12 133 PRO A N 1
ATOM 984 C CA . PRO A 1 133 ? 15.364 10.585 -2.383 1.00 46.12 133 PRO A CA 1
ATOM 985 C C . PRO A 1 133 ? 14.863 11.445 -3.544 1.00 46.12 133 PRO A C 1
ATOM 987 O O . PRO A 1 133 ? 15.129 12.647 -3.606 1.00 46.12 133 PRO A O 1
ATOM 990 N N . LEU A 1 134 ? 14.136 10.833 -4.483 1.00 46.56 134 LEU A N 1
ATOM 991 C CA . LEU A 1 134 ? 13.391 11.607 -5.467 1.00 46.56 134 LEU A CA 1
ATOM 992 C C . LEU A 1 134 ? 12.401 12.490 -4.693 1.00 46.56 134 LEU A C 1
ATOM 994 O O . LEU A 1 134 ? 11.701 11.967 -3.820 1.00 46.56 134 LEU A O 1
ATOM 998 N N . PRO A 1 135 ? 12.319 13.801 -4.980 1.00 54.50 135 PRO A N 1
ATOM 999 C CA . PRO A 1 135 ? 11.311 14.659 -4.379 1.00 54.50 135 PRO A CA 1
ATOM 1000 C C . PRO A 1 135 ? 9.933 14.176 -4.841 1.00 54.50 135 PRO A C 1
ATOM 1002 O O . PRO A 1 135 ? 9.475 14.475 -5.941 1.00 54.50 135 PRO A O 1
ATOM 1005 N N . GLY A 1 136 ? 9.306 13.351 -4.011 1.00 66.19 136 GLY A N 1
ATOM 1006 C CA . GLY A 1 136 ? 7.966 12.826 -4.197 1.00 66.19 136 GLY A CA 1
ATOM 1007 C C . GLY A 1 136 ? 7.032 13.389 -3.139 1.00 66.19 136 GLY A C 1
ATOM 1008 O O . GLY A 1 136 ? 7.465 13.796 -2.060 1.00 66.19 136 GLY A O 1
ATOM 1009 N N . ALA A 1 137 ? 5.739 13.385 -3.454 1.00 73.19 137 ALA A N 1
ATOM 1010 C CA . ALA A 1 137 ? 4.687 13.566 -2.467 1.00 73.19 137 ALA A CA 1
ATOM 1011 C C . ALA A 1 137 ? 4.901 12.562 -1.322 1.00 73.19 137 ALA A C 1
ATOM 1013 O O . ALA A 1 137 ? 4.756 11.351 -1.503 1.00 73.19 137 ALA A O 1
ATOM 1014 N N . LEU A 1 138 ? 5.296 13.066 -0.157 1.00 81.62 138 LEU A N 1
ATOM 1015 C CA . LEU A 1 138 ? 5.426 12.282 1.055 1.00 81.62 138 LEU A CA 1
ATOM 1016 C C . LEU A 1 138 ? 4.025 12.152 1.633 1.00 81.62 138 LEU A C 1
ATOM 1018 O O . LEU A 1 138 ? 3.466 13.127 2.121 1.00 81.62 138 LEU A O 1
ATOM 1022 N N . ILE A 1 139 ? 3.451 10.961 1.532 1.00 88.56 139 ILE A N 1
ATOM 1023 C CA . ILE A 1 139 ? 2.129 10.637 2.061 1.00 88.56 139 ILE A CA 1
ATOM 1024 C C . ILE A 1 139 ? 2.338 9.665 3.210 1.00 88.56 139 ILE A C 1
ATOM 1026 O O . ILE A 1 139 ? 2.898 8.585 3.017 1.00 88.56 139 ILE A O 1
ATOM 1030 N N . ILE A 1 140 ? 1.934 10.077 4.407 1.00 90.06 140 ILE A N 1
ATOM 1031 C CA . ILE A 1 140 ? 2.125 9.295 5.625 1.00 90.06 140 ILE A CA 1
ATOM 1032 C C . ILE A 1 140 ? 0.775 9.236 6.341 1.00 90.06 140 ILE A C 1
ATOM 1034 O O . ILE A 1 140 ? 0.422 10.191 7.041 1.00 90.06 140 ILE A O 1
ATOM 1038 N N . PRO A 1 141 ? -0.004 8.156 6.156 1.00 94.00 141 PRO A N 1
ATOM 1039 C CA . PRO A 1 141 ? -1.193 7.942 6.958 1.00 94.00 141 PRO A CA 1
ATOM 1040 C C . PRO A 1 141 ? -0.797 7.641 8.400 1.00 94.00 141 PRO A C 1
ATOM 1042 O O . PRO A 1 141 ? 0.147 6.892 8.656 1.00 94.00 141 PRO A O 1
ATOM 1045 N N . ARG A 1 142 ? -1.569 8.166 9.342 1.00 94.69 142 ARG A N 1
ATOM 1046 C CA . ARG A 1 142 ? -1.481 7.811 10.753 1.00 94.69 142 ARG A CA 1
ATOM 1047 C C . ARG A 1 142 ? -2.873 7.491 11.276 1.00 94.69 142 ARG A C 1
ATOM 1049 O O . ARG A 1 142 ? -3.822 8.233 11.042 1.00 94.69 142 ARG A O 1
ATOM 1056 N N . LEU A 1 143 ? -2.987 6.366 11.973 1.00 96.12 143 LEU A N 1
ATOM 1057 C CA . LEU A 1 143 ? -4.185 6.028 12.730 1.00 96.12 143 LEU A CA 1
ATOM 1058 C C . LEU A 1 143 ? -4.187 6.855 14.022 1.00 96.12 143 LEU A C 1
ATOM 1060 O O . LEU A 1 143 ? -3.297 6.681 14.851 1.00 96.12 143 LEU A O 1
ATOM 1064 N N . GLU A 1 144 ? -5.159 7.752 14.180 1.00 96.88 144 GLU A N 1
ATOM 1065 C CA . GLU A 1 144 ? -5.310 8.566 15.395 1.00 96.88 144 GLU A CA 1
ATOM 1066 C C . GLU A 1 144 ? -6.166 7.844 16.432 1.00 96.88 144 GLU A C 1
ATOM 1068 O O . GLU A 1 144 ? -5.793 7.723 17.598 1.00 96.88 144 GLU A O 1
ATOM 1073 N N . SER A 1 145 ? -7.320 7.333 16.006 1.00 96.69 145 SER A N 1
ATOM 1074 C CA . SER A 1 145 ? -8.223 6.595 16.879 1.00 96.69 145 SER A CA 1
ATOM 1075 C C . SER A 1 145 ? -9.116 5.640 16.094 1.00 96.69 145 SER A C 1
ATOM 1077 O O . SER A 1 145 ? -9.290 5.760 14.879 1.00 96.69 145 SER A O 1
ATOM 1079 N N . ILE A 1 146 ? -9.673 4.667 16.807 1.00 97.25 146 ILE A N 1
ATOM 1080 C CA . ILE A 1 146 ? -10.725 3.788 16.312 1.00 97.25 146 ILE A CA 1
ATOM 1081 C C . ILE A 1 146 ? -11.761 3.604 17.413 1.00 97.25 146 ILE A C 1
ATOM 1083 O O . ILE A 1 146 ? -11.407 3.409 18.577 1.00 97.25 146 ILE A O 1
ATOM 1087 N N . GLN A 1 147 ? -13.034 3.674 17.044 1.00 97.25 147 GLN A N 1
ATOM 1088 C CA . GLN A 1 147 ? -14.165 3.463 17.944 1.00 97.25 147 GLN A CA 1
ATOM 1089 C C . GLN A 1 147 ? -15.207 2.598 17.235 1.00 97.25 147 GLN A C 1
ATOM 1091 O O . GLN A 1 147 ? -15.286 2.603 16.007 1.00 97.25 147 GLN A O 1
ATOM 1096 N N . TYR A 1 148 ? -15.987 1.832 17.989 1.00 97.00 148 TYR A N 1
ATOM 1097 C CA . TYR A 1 148 ? -17.105 1.068 17.444 1.00 97.00 148 TYR A CA 1
ATOM 1098 C C . TYR A 1 148 ? -18.423 1.765 17.770 1.00 97.00 148 TYR A C 1
ATOM 1100 O O . TYR A 1 148 ? -18.777 1.872 18.944 1.00 97.00 148 TYR A O 1
ATOM 1108 N N . ASP A 1 149 ? -19.156 2.206 16.752 1.00 95.19 149 ASP A N 1
ATOM 1109 C CA . ASP A 1 149 ? -20.512 2.716 16.914 1.00 95.19 149 ASP A CA 1
ATOM 1110 C C . ASP A 1 149 ? -21.514 1.554 16.878 1.00 95.19 149 ASP A C 1
ATOM 1112 O O . ASP A 1 149 ? -21.761 0.927 15.841 1.00 95.19 149 ASP A O 1
ATOM 1116 N N . ALA A 1 150 ? -22.100 1.258 18.039 1.00 92.62 150 ALA A N 1
ATOM 1117 C CA . ALA A 1 150 ? -23.086 0.194 18.176 1.00 92.62 150 ALA A CA 1
ATOM 1118 C C . ALA A 1 150 ? -24.455 0.541 17.562 1.00 92.62 150 ALA A C 1
ATOM 1120 O O . ALA A 1 150 ? -25.228 -0.377 17.282 1.00 92.62 150 ALA A O 1
ATOM 1121 N N . ALA A 1 151 ? -24.775 1.824 17.365 1.00 90.94 151 ALA A N 1
ATOM 1122 C CA . ALA A 1 151 ? -26.017 2.250 16.725 1.00 90.94 151 ALA A CA 1
ATOM 1123 C C . ALA A 1 151 ? -25.936 2.045 15.206 1.00 90.94 151 ALA A C 1
ATOM 1125 O O . ALA A 1 151 ? -26.822 1.426 14.614 1.00 90.94 151 ALA A O 1
ATOM 1126 N N . GLU A 1 152 ? -24.834 2.477 14.591 1.00 92.06 152 GLU A N 1
ATOM 1127 C CA . GLU A 1 152 ? -24.615 2.350 13.143 1.00 92.06 152 GLU A CA 1
ATOM 1128 C C . GLU A 1 152 ? -24.029 0.994 12.723 1.00 92.06 152 GLU A C 1
ATOM 1130 O O . GLU A 1 152 ? -24.001 0.657 11.541 1.00 92.06 152 GLU A O 1
ATOM 1135 N N . ASN A 1 153 ? -23.606 0.169 13.686 1.00 95.19 153 ASN A N 1
ATOM 1136 C CA . ASN A 1 153 ? -22.895 -1.089 13.448 1.00 95.19 153 ASN A CA 1
ATOM 1137 C C . ASN A 1 153 ? -21.623 -0.893 12.599 1.00 95.19 153 ASN A C 1
ATOM 1139 O O . ASN A 1 153 ? -21.317 -1.715 11.727 1.00 95.19 153 ASN A O 1
ATOM 1143 N N . ALA A 1 154 ? -20.875 0.177 12.866 1.00 96.81 154 ALA A N 1
ATOM 1144 C CA . ALA A 1 154 ? -19.711 0.579 12.085 1.00 96.81 154 ALA A CA 1
ATOM 1145 C C . ALA A 1 154 ? -18.503 0.904 12.973 1.00 96.81 154 ALA A C 1
ATOM 1147 O O . ALA A 1 154 ? -18.642 1.324 14.119 1.00 96.81 154 ALA A O 1
ATOM 1148 N N . PHE A 1 155 ? -17.298 0.717 12.434 1.00 97.38 155 PHE A N 1
ATOM 1149 C CA . PHE A 1 155 ? -16.078 1.235 13.050 1.00 97.38 155 PHE A CA 1
ATOM 1150 C C . PHE A 1 155 ? -15.784 2.625 12.500 1.00 97.38 155 PHE A C 1
ATOM 1152 O O . PHE A 1 155 ? -15.660 2.796 11.288 1.00 97.38 155 PHE A O 1
ATOM 1159 N N . LEU A 1 156 ? -15.634 3.595 13.396 1.00 97.56 156 LEU A N 1
ATOM 1160 C CA . LEU A 1 156 ? -15.215 4.953 13.085 1.00 97.56 156 LEU A CA 1
ATOM 1161 C C . LEU A 1 156 ? -13.696 5.020 13.220 1.00 97.56 156 LEU A C 1
ATOM 1163 O O . LEU A 1 156 ? -13.156 4.924 14.323 1.00 97.56 156 LEU A O 1
ATOM 1167 N N . VAL A 1 157 ? -13.002 5.112 12.088 1.00 97.62 157 VAL A N 1
ATOM 1168 C CA . VAL A 1 157 ? -11.537 5.113 12.023 1.00 97.62 157 VAL A CA 1
ATOM 1169 C C . VAL A 1 157 ? -11.059 6.522 11.700 1.00 97.62 157 VAL A C 1
ATOM 1171 O O . VAL A 1 157 ? -11.303 7.021 10.604 1.00 97.62 157 VAL A O 1
ATOM 1174 N N . GLN A 1 158 ? -10.357 7.170 12.627 1.00 97.88 158 GLN A N 1
ATOM 1175 C CA . GLN A 1 158 ? -9.776 8.490 12.393 1.00 97.88 158 GLN A CA 1
ATOM 1176 C C . GLN A 1 158 ? -8.370 8.355 11.820 1.00 97.88 158 GLN A C 1
ATOM 1178 O O . GLN A 1 158 ? -7.464 7.825 12.466 1.00 97.88 158 GLN A O 1
ATOM 1183 N N . ILE A 1 159 ? -8.198 8.847 10.597 1.00 97.44 159 ILE A N 1
ATOM 1184 C CA . ILE A 1 159 ? -6.942 8.790 9.853 1.00 97.44 159 ILE A CA 1
ATOM 1185 C C . ILE A 1 159 ? -6.452 10.217 9.639 1.00 97.44 159 ILE A C 1
ATOM 1187 O O . ILE A 1 159 ? -7.190 11.047 9.105 1.00 97.44 159 ILE A O 1
ATOM 1191 N N . SER A 1 160 ? -5.209 10.499 10.013 1.00 96.75 160 SER A N 1
ATOM 1192 C CA . SER A 1 160 ? -4.540 11.761 9.711 1.00 96.75 160 SER A CA 1
ATOM 1193 C C . SER A 1 160 ? -3.484 11.586 8.624 1.00 96.75 160 SER A C 1
ATOM 1195 O O . SER A 1 160 ? -2.951 10.494 8.404 1.00 96.75 160 SER A O 1
ATOM 1197 N N . ASN A 1 161 ? -3.205 12.669 7.901 1.00 96.12 161 ASN A N 1
ATOM 1198 C CA . ASN A 1 161 ? -2.124 12.733 6.925 1.00 96.12 161 ASN A CA 1
ATOM 1199 C C . ASN A 1 161 ? -1.021 13.661 7.440 1.00 96.12 161 ASN A C 1
ATOM 1201 O O . ASN A 1 161 ? -1.139 14.882 7.347 1.00 96.12 161 ASN A O 1
ATOM 1205 N N . ILE A 1 162 ? 0.065 13.081 7.949 1.00 95.06 162 ILE A N 1
ATOM 1206 C CA . ILE A 1 162 ? 1.237 13.833 8.437 1.00 95.06 162 ILE A CA 1
ATOM 1207 C C . ILE A 1 162 ? 2.297 14.051 7.343 1.00 95.06 162 ILE A C 1
ATOM 1209 O O . ILE A 1 162 ? 3.427 14.444 7.626 1.00 95.06 162 ILE A O 1
ATOM 1213 N N . GLY A 1 163 ? 1.942 13.753 6.091 1.00 91.81 163 GLY A N 1
ATOM 1214 C CA . GLY A 1 163 ? 2.764 13.972 4.911 1.00 91.81 163 GLY A CA 1
ATOM 1215 C C . GLY A 1 163 ? 2.848 15.438 4.471 1.00 91.81 163 GLY A C 1
ATOM 1216 O O . GLY A 1 163 ? 2.377 16.341 5.151 1.00 91.81 163 GLY A O 1
ATOM 1217 N N . ASN A 1 164 ? 3.435 15.679 3.297 1.00 91.38 164 ASN A N 1
ATOM 1218 C CA . ASN A 1 164 ? 3.534 17.004 2.666 1.00 91.38 164 ASN A CA 1
ATOM 1219 C C . ASN A 1 164 ? 2.682 17.136 1.389 1.00 91.38 164 ASN A C 1
ATOM 1221 O O . ASN A 1 164 ? 2.818 18.109 0.647 1.00 91.38 164 ASN A O 1
ATOM 1225 N N . SER A 1 165 ? 1.828 16.152 1.110 1.00 92.56 165 SER A N 1
ATOM 1226 C CA . SER A 1 165 ? 0.917 16.151 -0.031 1.00 92.56 165 SER A CA 1
ATOM 1227 C C . SER A 1 165 ? -0.418 15.527 0.350 1.00 92.56 165 SER A C 1
ATOM 1229 O O . SER A 1 165 ? -0.483 14.748 1.300 1.00 92.56 165 SER A O 1
ATOM 1231 N N . ASP A 1 166 ? -1.473 15.861 -0.390 1.00 95.19 166 ASP A N 1
ATOM 1232 C CA . ASP A 1 166 ? -2.798 15.284 -0.191 1.00 95.19 166 ASP A CA 1
ATOM 1233 C C . ASP A 1 166 ? -2.771 13.761 -0.359 1.00 95.19 166 ASP A C 1
ATOM 1235 O O . ASP A 1 166 ? -2.065 13.208 -1.205 1.00 95.19 166 ASP A O 1
ATOM 1239 N N . MET A 1 167 ? -3.594 13.087 0.434 1.00 94.94 167 MET A N 1
ATOM 1240 C CA . MET A 1 167 ? -3.694 11.637 0.468 1.00 94.94 167 MET A CA 1
ATOM 1241 C C . MET A 1 167 ? -5.112 11.201 0.137 1.00 94.94 167 MET A C 1
ATOM 1243 O O . MET A 1 167 ? -6.079 11.803 0.595 1.00 94.94 167 MET A O 1
ATOM 1247 N N . TYR A 1 168 ? -5.248 10.108 -0.600 1.00 96.12 168 TYR A N 1
ATOM 1248 C CA . TYR A 1 168 ? -6.478 9.328 -0.640 1.00 96.12 168 TYR A CA 1
ATOM 1249 C C . TYR A 1 168 ? -6.287 8.124 0.263 1.00 96.12 168 TYR A C 1
ATOM 1251 O O . TYR A 1 168 ? -5.298 7.411 0.106 1.00 96.12 168 TYR A O 1
ATOM 1259 N N . ALA A 1 169 ? -7.197 7.914 1.212 1.00 95.94 169 ALA A N 1
ATOM 1260 C CA . ALA A 1 169 ? -7.128 6.792 2.134 1.00 95.94 169 ALA A CA 1
ATOM 1261 C C . ALA A 1 169 ? -8.474 6.081 2.286 1.00 95.94 169 ALA A C 1
ATOM 1263 O O . ALA A 1 169 ? -9.536 6.704 2.224 1.00 95.94 169 ALA A O 1
ATOM 1264 N N . ARG A 1 170 ? -8.413 4.770 2.522 1.00 96.38 170 ARG A N 1
ATOM 1265 C CA . ARG A 1 170 ? -9.532 3.955 3.010 1.00 96.38 170 ARG A CA 1
ATOM 1266 C C . ARG A 1 170 ? -9.057 3.054 4.145 1.00 96.38 170 ARG A C 1
ATOM 1268 O O . ARG A 1 170 ? -7.921 2.570 4.121 1.00 96.38 170 ARG A O 1
ATOM 1275 N N . ALA A 1 171 ? -9.937 2.800 5.103 1.00 97.38 171 ALA A N 1
ATOM 1276 C CA . ALA A 1 171 ? -9.706 1.840 6.172 1.00 97.38 171 ALA A CA 1
ATOM 1277 C C . ALA A 1 171 ? -10.339 0.495 5.820 1.00 97.38 171 ALA A C 1
ATOM 1279 O O . ALA A 1 171 ? -11.434 0.438 5.261 1.00 97.38 171 ALA A O 1
ATOM 1280 N N . VAL A 1 172 ? -9.664 -0.586 6.189 1.00 97.44 172 VAL A N 1
ATOM 1281 C CA . VAL A 1 172 ? -10.212 -1.941 6.209 1.00 97.44 172 VAL A CA 1
ATOM 1282 C C . VAL A 1 172 ? -10.106 -2.452 7.634 1.00 97.44 172 VAL A C 1
ATOM 1284 O O . VAL A 1 172 ? -9.024 -2.425 8.218 1.00 97.44 172 VAL A O 1
ATOM 1287 N N . VAL A 1 173 ? -11.218 -2.909 8.201 1.00 97.75 173 VAL A N 1
ATOM 1288 C CA . VAL A 1 173 ? -11.253 -3.490 9.548 1.00 97.75 173 VAL A CA 1
ATOM 1289 C C . VAL A 1 173 ? -11.574 -4.967 9.422 1.00 97.75 173 VAL A C 1
ATOM 1291 O O . VAL A 1 173 ? -12.490 -5.338 8.694 1.00 97.75 173 VAL A O 1
ATOM 1294 N N . SER A 1 174 ? -10.819 -5.809 10.126 1.00 96.81 174 SER A N 1
ATOM 1295 C CA . SER A 1 174 ? -11.083 -7.246 10.219 1.00 96.81 174 SER A CA 1
ATOM 1296 C C . SER A 1 174 ? -11.214 -7.681 11.674 1.00 96.81 174 SER A C 1
ATOM 1298 O O . SER A 1 174 ? -10.388 -7.321 12.518 1.00 96.81 174 SER A O 1
ATOM 1300 N N . LEU A 1 175 ? -12.250 -8.463 11.956 1.00 95.31 175 LEU A N 1
ATOM 1301 C CA . LEU A 1 175 ? -12.562 -8.999 13.275 1.00 95.31 175 LEU A CA 1
ATOM 1302 C C . LEU A 1 175 ? -11.850 -10.338 13.521 1.00 95.31 175 LEU A C 1
ATOM 1304 O O . LEU A 1 175 ? -11.301 -10.956 12.607 1.00 95.31 175 LEU A O 1
ATOM 1308 N N . ALA A 1 176 ? -11.895 -10.800 14.772 1.00 90.06 176 ALA A N 1
ATOM 1309 C CA . ALA A 1 176 ? -11.311 -12.071 15.200 1.00 90.06 176 ALA A CA 1
ATOM 1310 C C . ALA A 1 176 ? -11.905 -13.303 14.503 1.00 90.06 176 ALA A C 1
ATOM 1312 O O . ALA A 1 176 ? -11.221 -14.306 14.330 1.00 90.06 176 ALA A O 1
ATOM 1313 N N . ASP A 1 177 ? -13.164 -13.216 14.080 1.00 90.06 177 ASP A N 1
ATOM 1314 C CA . ASP A 1 177 ? -13.878 -14.276 13.364 1.00 90.06 177 ASP A CA 1
ATOM 1315 C C . ASP A 1 177 ? -13.597 -14.288 11.849 1.00 90.06 177 ASP A C 1
ATOM 1317 O O . ASP A 1 177 ? -14.231 -15.033 11.106 1.00 90.06 177 ASP A O 1
ATOM 1321 N N . GLY A 1 178 ? -12.671 -13.446 11.380 1.00 92.56 178 GLY A N 1
ATOM 1322 C CA . GLY A 1 178 ? -12.272 -13.352 9.978 1.00 92.56 178 GLY A CA 1
ATOM 1323 C C . GLY A 1 178 ? -13.158 -12.455 9.114 1.00 92.56 178 GLY A C 1
ATOM 1324 O O . GLY A 1 178 ? -12.810 -12.213 7.957 1.00 92.56 178 GLY A O 1
ATOM 1325 N N . ARG A 1 179 ? -14.267 -11.907 9.633 1.00 95.19 179 ARG A N 1
ATOM 1326 C CA . ARG A 1 179 ? -15.075 -10.953 8.861 1.00 95.19 179 ARG A CA 1
ATOM 1327 C C . ARG A 1 179 ? -14.315 -9.655 8.649 1.00 95.19 179 ARG A C 1
ATOM 1329 O O . ARG A 1 179 ? -13.674 -9.139 9.563 1.00 95.19 179 ARG A O 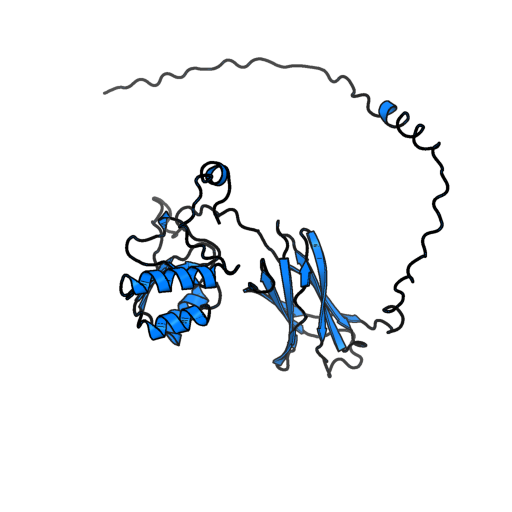1
ATOM 1336 N N . THR A 1 180 ? -14.436 -9.111 7.446 1.00 96.88 180 THR A N 1
ATOM 1337 C CA . THR A 1 180 ? -13.758 -7.886 7.035 1.00 96.88 180 THR A CA 1
ATOM 1338 C C . THR A 1 180 ? -14.720 -6.959 6.304 1.00 96.88 180 THR A C 1
ATOM 1340 O O . THR A 1 180 ? -15.680 -7.416 5.684 1.00 96.88 180 THR A O 1
ATOM 1343 N N . SER A 1 181 ? -14.479 -5.658 6.397 1.00 97.75 181 SER A N 1
ATOM 1344 C CA . SER A 1 181 ? -15.196 -4.632 5.639 1.00 97.75 181 SER A CA 1
ATOM 1345 C C . SER A 1 181 ? -14.289 -3.426 5.418 1.00 97.75 181 SER A C 1
ATOM 1347 O O . SER A 1 181 ? -13.252 -3.288 6.071 1.00 97.75 181 SER A O 1
ATOM 1349 N N . SER A 1 182 ? -14.675 -2.544 4.499 1.00 96.94 182 SER A N 1
ATOM 1350 C CA . SER A 1 182 ? -13.887 -1.376 4.110 1.00 96.94 182 SER A CA 1
ATOM 1351 C C . SER A 1 182 ? -14.717 -0.101 4.059 1.00 96.94 182 SER A C 1
ATOM 1353 O O . SER A 1 182 ? -15.875 -0.140 3.647 1.00 96.94 182 SER A O 1
ATOM 1355 N N . SER A 1 183 ? -14.099 1.032 4.381 1.00 97.31 183 SER A N 1
ATOM 1356 C CA . SER A 1 183 ? -14.674 2.352 4.124 1.00 97.31 183 SER A CA 1
ATOM 1357 C C . SER A 1 183 ? -14.596 2.719 2.640 1.00 97.31 183 SER A C 1
ATOM 1359 O O . SER A 1 183 ? -13.812 2.155 1.867 1.00 97.31 183 SER A O 1
ATOM 1361 N N . SER A 1 184 ? -15.340 3.754 2.248 1.00 95.81 184 SER A N 1
ATOM 1362 C CA . SER A 1 184 ? -15.086 4.461 0.992 1.00 95.81 184 SER A CA 1
ATOM 1363 C C . SER A 1 184 ? -13.709 5.134 1.004 1.00 95.81 184 SER A C 1
ATOM 1365 O O . SER A 1 184 ? -13.180 5.486 2.063 1.00 95.81 184 SER A O 1
ATOM 1367 N N . MET A 1 185 ? -13.144 5.350 -0.185 1.00 95.25 185 MET A N 1
ATOM 1368 C CA . MET A 1 185 ? -11.932 6.151 -0.354 1.00 95.25 185 MET A CA 1
ATOM 1369 C C . MET A 1 185 ? -12.245 7.623 -0.080 1.00 95.25 185 MET A C 1
ATOM 1371 O O . MET A 1 185 ? -13.185 8.173 -0.650 1.00 95.25 185 MET A O 1
ATOM 1375 N N . ALA A 1 186 ? -11.444 8.271 0.758 1.00 95.62 186 ALA A N 1
ATOM 1376 C CA . ALA A 1 186 ? -11.610 9.674 1.095 1.00 95.62 186 ALA A CA 1
ATOM 1377 C C . ALA A 1 186 ? -10.313 10.450 0.868 1.00 95.62 186 ALA A C 1
ATOM 1379 O O . ALA A 1 186 ? -9.228 9.991 1.222 1.00 95.62 186 ALA A O 1
ATOM 1380 N N . LYS A 1 187 ? -10.435 11.655 0.304 1.00 96.94 187 LYS A N 1
ATOM 1381 C CA . LYS A 1 187 ? -9.335 12.620 0.258 1.00 96.94 187 LYS A CA 1
ATOM 1382 C C . LYS A 1 187 ? -9.122 13.224 1.652 1.00 96.94 187 LYS A C 1
ATOM 1384 O O . LYS A 1 187 ? -10.098 13.657 2.276 1.00 96.94 187 LYS A O 1
ATOM 1389 N N . ILE A 1 188 ? -7.870 13.254 2.098 1.00 97.38 188 ILE A N 1
ATOM 1390 C CA . ILE A 1 188 ? -7.375 13.804 3.363 1.00 97.38 188 ILE A CA 1
ATOM 1391 C C . ILE A 1 188 ? -6.250 14.787 3.025 1.00 97.38 188 ILE A C 1
ATOM 1393 O O . ILE A 1 188 ? -5.208 14.392 2.492 1.00 97.38 188 ILE A O 1
ATOM 1397 N N . GLY A 1 189 ? -6.476 16.074 3.288 1.00 97.25 189 GLY A N 1
ATOM 1398 C CA . GLY A 1 189 ? -5.476 17.109 3.046 1.00 97.25 189 GLY A CA 1
ATOM 1399 C C . GLY A 1 189 ? -4.271 16.996 3.980 1.00 97.25 189 GLY A C 1
ATOM 1400 O O . GLY A 1 1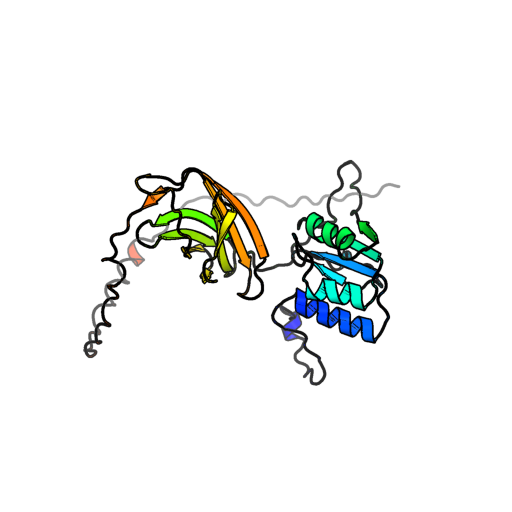89 ? -4.301 16.276 4.979 1.00 97.25 189 GLY A O 1
ATOM 1401 N N . VAL A 1 190 ? -3.205 17.723 3.664 1.00 96.50 190 VAL A N 1
ATOM 1402 C CA . VAL A 1 190 ? -2.008 17.816 4.516 1.00 96.50 190 VAL A CA 1
ATOM 1403 C C . VAL A 1 190 ? -2.370 18.319 5.917 1.00 96.50 190 VAL A C 1
ATOM 1405 O O . VAL A 1 190 ? -3.013 19.358 6.059 1.00 96.50 190 VAL A O 1
ATOM 1408 N N . GLY A 1 191 ? -1.967 17.580 6.954 1.00 95.44 191 GLY A N 1
ATOM 1409 C CA . GLY A 1 191 ? -2.241 17.905 8.357 1.00 95.44 191 GLY A CA 1
ATOM 1410 C C . GLY A 1 191 ? -3.703 17.735 8.781 1.00 95.44 191 GLY A C 1
ATOM 1411 O O . GLY A 1 191 ? -4.041 18.052 9.919 1.00 95.44 191 GLY A O 1
ATOM 1412 N N . GLN A 1 192 ? -4.579 17.254 7.895 1.00 97.88 192 GLN A N 1
ATOM 1413 C CA . GLN A 1 192 ? -5.982 17.017 8.217 1.00 97.88 192 GLN A CA 1
ATOM 1414 C C . GLN A 1 192 ? -6.192 15.612 8.778 1.00 97.88 192 GLN A C 1
ATOM 1416 O O . GLN A 1 192 ? -5.507 14.660 8.396 1.00 97.88 192 GLN A O 1
ATOM 1421 N N . THR A 1 193 ? -7.207 15.495 9.630 1.00 97.75 193 THR A N 1
ATOM 1422 C CA . THR A 1 193 ? -7.757 14.225 10.104 1.00 97.75 193 THR A CA 1
ATOM 1423 C C . THR A 1 193 ? -9.132 14.032 9.493 1.00 97.75 193 THR A C 1
ATOM 1425 O O . THR A 1 193 ? -9.928 14.970 9.432 1.00 97.75 193 THR A O 1
ATOM 1428 N N . LYS A 1 194 ? -9.419 12.815 9.035 1.00 97.56 194 LYS A N 1
ATOM 1429 C CA . LYS A 1 194 ? -10.725 12.447 8.505 1.00 97.56 194 LYS A CA 1
ATOM 1430 C C . LYS A 1 194 ? -11.196 11.139 9.111 1.00 97.56 194 LYS A C 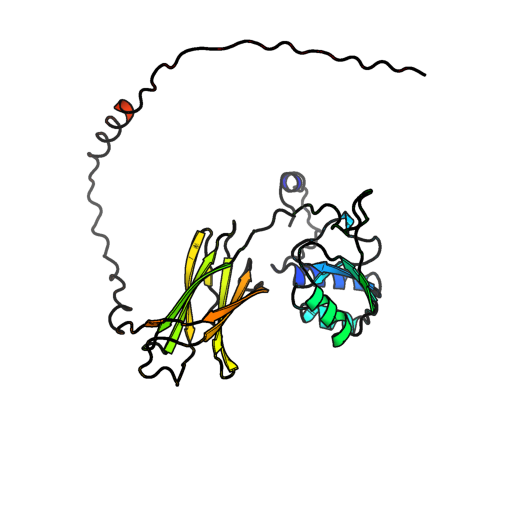1
ATOM 1432 O O . LYS A 1 194 ? -10.412 10.211 9.297 1.00 97.56 194 LYS A O 1
ATOM 1437 N N . GLU A 1 195 ? -12.485 11.087 9.400 1.00 97.62 195 GLU A N 1
ATOM 1438 C CA . GLU A 1 195 ? -13.144 9.878 9.862 1.00 97.62 195 GLU A CA 1
ATOM 1439 C C . GLU A 1 195 ? -13.579 9.022 8.670 1.00 97.62 195 GLU A C 1
ATOM 1441 O O . GLU A 1 195 ? -14.155 9.513 7.695 1.00 97.62 195 GLU A O 1
ATOM 1446 N N . ALA A 1 196 ? -13.266 7.735 8.744 1.00 96.56 196 ALA A N 1
ATOM 1447 C CA . ALA A 1 196 ? -13.660 6.714 7.795 1.00 96.56 196 ALA A CA 1
ATOM 1448 C C . ALA A 1 196 ? -14.586 5.719 8.502 1.00 96.56 196 ALA A C 1
ATOM 1450 O O . ALA A 1 196 ? -14.148 4.984 9.387 1.00 96.56 196 ALA A O 1
ATOM 1451 N N . SER A 1 197 ? -15.857 5.693 8.097 1.00 97.44 197 SER A N 1
ATOM 1452 C CA . SER A 1 197 ? -16.835 4.725 8.599 1.00 97.44 197 SER A CA 1
ATOM 1453 C C . SER A 1 197 ? -16.689 3.394 7.857 1.00 97.44 197 SER A C 1
ATOM 1455 O O . SER A 1 197 ? -16.720 3.343 6.623 1.00 97.44 197 SER A O 1
ATOM 1457 N N . VAL A 1 198 ? -16.479 2.316 8.612 1.00 98.00 198 VAL A N 1
ATOM 1458 C CA . VAL A 1 198 ? -16.317 0.950 8.106 1.00 98.00 198 VAL A CA 1
ATOM 1459 C C . VAL A 1 198 ? -17.517 0.118 8.567 1.00 98.00 198 VAL A C 1
ATOM 1461 O O . VAL A 1 198 ? -17.556 -0.284 9.734 1.00 98.00 198 VAL A O 1
ATOM 1464 N N . PRO A 1 199 ? -18.500 -0.160 7.689 1.00 97.44 199 PRO A N 1
ATOM 1465 C CA . PRO A 1 199 ? -19.729 -0.850 8.072 1.00 97.44 199 PRO A CA 1
ATOM 1466 C C . PRO A 1 199 ? -19.432 -2.327 8.344 1.00 97.44 199 PRO A C 1
ATOM 1468 O O . PRO A 1 199 ? -19.253 -3.123 7.419 1.00 97.44 199 PRO A O 1
ATOM 1471 N N . LEU A 1 200 ? -19.337 -2.701 9.621 1.00 96.31 200 LEU A N 1
ATOM 1472 C CA . LEU A 1 200 ? -18.971 -4.047 10.048 1.00 96.31 200 LEU A CA 1
ATOM 1473 C C . LEU A 1 200 ? -19.615 -4.373 11.395 1.00 96.31 200 LEU A C 1
ATOM 1475 O O . LEU A 1 200 ? -19.122 -4.014 12.462 1.00 96.31 200 LEU A O 1
ATOM 1479 N N . LYS A 1 201 ? -20.722 -5.112 11.341 1.00 95.31 201 LYS A N 1
ATOM 1480 C CA . LYS A 1 201 ? -21.473 -5.519 12.529 1.00 95.31 201 LYS A CA 1
ATOM 1481 C C . LYS A 1 201 ? -20.690 -6.524 13.371 1.00 95.31 201 LYS A C 1
ATOM 1483 O O . LYS A 1 201 ? -20.434 -7.631 12.904 1.00 95.31 201 LYS A O 1
ATOM 1488 N N . ALA A 1 202 ? -20.421 -6.218 14.634 1.00 91.31 202 ALA A N 1
ATOM 1489 C CA . ALA A 1 202 ? -19.776 -7.139 15.564 1.00 91.31 202 ALA A CA 1
ATOM 1490 C C . ALA A 1 202 ? -20.805 -7.693 16.569 1.00 91.31 202 ALA A C 1
ATOM 1492 O O . ALA A 1 202 ? -21.168 -7.081 17.569 1.00 91.31 202 ALA A O 1
ATOM 1493 N N . THR A 1 203 ? -21.311 -8.884 16.254 1.00 87.19 203 THR A N 1
ATOM 1494 C CA . THR A 1 203 ? -22.472 -9.536 16.886 1.00 87.19 203 THR A CA 1
ATOM 1495 C C . THR A 1 203 ? -22.271 -9.932 18.351 1.00 87.19 203 THR A C 1
ATOM 1497 O O . THR A 1 203 ? -23.252 -10.063 19.072 1.00 87.19 203 THR A O 1
ATOM 1500 N N . TRP A 1 204 ? -21.031 -10.095 18.815 1.00 85.12 204 TRP A N 1
ATOM 1501 C CA . TRP A 1 204 ? -20.701 -10.452 20.206 1.00 85.12 204 TRP A CA 1
ATOM 1502 C C . TRP A 1 204 ? -20.564 -9.252 21.152 1.00 85.12 204 TRP A C 1
ATOM 1504 O O . TRP A 1 204 ? -20.305 -9.442 22.340 1.00 85.12 204 TRP A O 1
ATOM 1514 N N . ILE A 1 205 ? -20.694 -8.019 20.652 1.00 83.50 205 ILE A N 1
ATOM 1515 C CA . ILE A 1 205 ? -20.473 -6.804 21.454 1.00 83.50 205 ILE A CA 1
ATOM 1516 C C . ILE A 1 205 ? -21.680 -6.457 22.337 1.00 83.50 205 ILE A C 1
ATOM 1518 O O . ILE A 1 205 ? -21.565 -5.594 23.200 1.00 83.50 205 ILE A O 1
ATOM 1522 N N . SER A 1 206 ? -22.832 -7.119 22.190 1.00 78.81 206 SER A N 1
ATOM 1523 C CA . SER A 1 206 ? -24.046 -6.802 22.956 1.00 78.81 206 SER A CA 1
ATOM 1524 C C . SER A 1 206 ? -23.778 -6.654 24.463 1.00 78.81 206 SER A C 1
ATOM 1526 O O . SER A 1 206 ? -23.490 -7.621 25.160 1.00 78.81 206 SER A O 1
ATOM 1528 N N . GLY A 1 207 ? -23.865 -5.412 24.955 1.00 80.44 207 GLY A N 1
ATOM 1529 C CA . GLY A 1 207 ? -23.656 -5.058 26.365 1.00 80.44 207 GLY A CA 1
ATOM 1530 C C . GLY A 1 207 ? -22.200 -4.852 26.806 1.00 80.44 207 GLY A C 1
ATOM 1531 O O . GLY A 1 207 ? -21.977 -4.513 27.964 1.00 80.44 207 GLY A O 1
ATOM 1532 N N . ARG A 1 208 ? -21.210 -5.010 25.920 1.00 89.31 208 ARG A N 1
ATOM 1533 C CA . ARG A 1 208 ? -19.789 -4.804 26.236 1.00 89.31 208 ARG A CA 1
ATOM 1534 C C . ARG A 1 208 ? -19.348 -3.364 25.940 1.00 89.31 208 ARG A C 1
ATOM 1536 O O . ARG A 1 208 ? -19.739 -2.817 24.910 1.00 89.31 208 ARG A O 1
ATOM 1543 N N . PRO A 1 209 ? -18.507 -2.757 26.798 1.00 92.25 209 PRO A N 1
ATOM 1544 C CA . PRO A 1 209 ? -17.991 -1.404 26.581 1.00 92.25 209 PRO A CA 1
ATOM 1545 C C . PRO A 1 209 ? -16.798 -1.355 25.614 1.00 92.25 209 PRO A C 1
ATOM 1547 O O . PRO A 1 209 ? -16.387 -0.269 25.214 1.00 92.25 209 PRO A O 1
ATOM 1550 N N . VAL A 1 210 ? -16.215 -2.507 25.261 1.00 94.88 210 VAL A N 1
ATOM 1551 C CA . VAL A 1 210 ? -15.018 -2.602 24.415 1.00 94.88 210 VAL A CA 1
ATOM 1552 C C . VAL A 1 210 ? -15.068 -3.809 23.476 1.00 94.88 210 VAL A C 1
ATOM 1554 O O . VAL A 1 210 ? -15.681 -4.831 23.791 1.00 94.88 210 VAL A O 1
ATOM 1557 N N . VAL A 1 211 ? -14.372 -3.697 22.345 1.00 92.62 211 VAL A N 1
ATOM 1558 C CA . VAL A 1 211 ? -14.005 -4.805 21.453 1.00 92.62 211 VAL A CA 1
ATOM 1559 C C . VAL A 1 211 ? -12.594 -5.252 21.805 1.00 92.62 211 VAL A C 1
ATOM 1561 O O . VAL A 1 211 ? -11.679 -4.428 21.828 1.00 92.62 211 VAL A O 1
ATOM 1564 N N . ASP A 1 212 ? -12.414 -6.545 22.072 1.00 91.69 212 ASP A N 1
ATOM 1565 C CA . ASP A 1 212 ? -11.152 -7.080 22.598 1.00 91.69 212 ASP A CA 1
ATOM 1566 C C . ASP A 1 212 ? -9.963 -6.742 21.697 1.00 91.69 212 ASP A C 1
ATOM 1568 O O . ASP A 1 212 ? -8.956 -6.212 22.171 1.00 91.69 212 ASP A O 1
ATOM 1572 N N . TRP A 1 213 ? -10.102 -6.989 20.393 1.00 92.31 213 TRP A N 1
ATOM 1573 C CA . TRP A 1 213 ? -9.134 -6.564 19.395 1.00 92.31 213 TRP A CA 1
ATOM 1574 C C . TRP A 1 213 ? -9.722 -6.545 17.980 1.00 92.31 213 TRP A C 1
ATOM 1576 O O . TRP A 1 213 ? -10.691 -7.249 17.685 1.00 92.31 213 TRP A O 1
ATOM 1586 N N . VAL A 1 214 ? -9.106 -5.755 17.100 1.00 96.12 214 VAL A N 1
ATOM 1587 C CA . VAL A 1 214 ? -9.387 -5.708 15.658 1.00 96.12 214 VAL A CA 1
ATOM 1588 C C . VAL A 1 214 ? -8.098 -5.507 14.863 1.00 96.12 214 VAL A C 1
ATOM 1590 O O . VAL A 1 214 ? -7.139 -4.904 15.345 1.00 96.12 214 VAL A O 1
ATOM 1593 N N . ASN A 1 215 ? -8.079 -5.991 13.624 1.00 96.25 215 ASN A N 1
ATOM 1594 C CA . ASN A 1 215 ? -7.049 -5.646 12.650 1.00 96.25 215 ASN A CA 1
ATOM 1595 C C . ASN A 1 215 ? -7.511 -4.436 11.840 1.00 96.25 215 ASN A C 1
ATOM 1597 O O . ASN A 1 215 ? -8.549 -4.513 11.186 1.00 96.25 215 ASN A O 1
ATOM 1601 N N . VAL A 1 216 ? -6.724 -3.367 11.821 1.00 96.12 216 VAL A N 1
ATOM 1602 C CA . VAL A 1 216 ? -6.943 -2.198 10.966 1.00 96.12 216 VAL A CA 1
ATOM 1603 C C . VAL A 1 216 ? -5.861 -2.173 9.899 1.00 96.12 216 VAL A C 1
ATOM 1605 O O . VAL A 1 216 ? -4.674 -2.209 10.211 1.00 96.12 216 VAL A O 1
ATOM 1608 N N . GLN A 1 217 ? -6.262 -2.100 8.638 1.00 95.75 217 GLN A N 1
ATOM 1609 C CA . GLN A 1 217 ? -5.355 -1.904 7.520 1.00 95.75 217 GLN A CA 1
ATOM 1610 C C . GLN A 1 217 ? -5.707 -0.601 6.811 1.00 95.75 217 GLN A C 1
ATOM 1612 O O . GLN A 1 217 ? -6.854 -0.395 6.411 1.00 95.75 217 GLN A O 1
ATOM 1617 N N . ILE A 1 218 ? -4.722 0.281 6.658 1.00 94.81 218 ILE A N 1
ATOM 1618 C CA . ILE A 1 218 ? -4.906 1.558 5.964 1.00 94.81 218 ILE A CA 1
ATOM 1619 C C . ILE A 1 218 ? -4.296 1.439 4.573 1.00 94.81 218 ILE A C 1
ATOM 1621 O O . ILE A 1 218 ? -3.098 1.193 4.413 1.00 94.81 218 ILE A O 1
ATOM 1625 N N . TYR A 1 219 ? -5.138 1.627 3.564 1.00 93.31 219 TYR A N 1
ATOM 1626 C CA . TYR A 1 219 ? -4.704 1.769 2.182 1.00 93.31 219 TYR A CA 1
ATOM 1627 C C . TYR A 1 219 ? -4.622 3.250 1.884 1.00 93.31 219 TYR A C 1
ATOM 1629 O O . TYR A 1 219 ? -5.600 3.962 2.113 1.00 93.31 219 TYR A O 1
ATOM 1637 N N . SER A 1 220 ? -3.487 3.710 1.368 1.00 92.44 220 SER A N 1
ATOM 1638 C CA . SER A 1 220 ? -3.350 5.113 1.000 1.00 92.44 220 SER A CA 1
ATOM 1639 C C . SER A 1 220 ? -2.477 5.335 -0.223 1.00 92.44 220 SER A C 1
ATOM 1641 O O . SER A 1 220 ? -1.665 4.483 -0.583 1.00 92.44 220 SER A O 1
ATOM 1643 N N . GLY A 1 221 ? -2.646 6.491 -0.857 1.00 89.75 221 GLY A N 1
ATOM 1644 C CA . GLY A 1 221 ? -1.718 6.970 -1.868 1.00 89.75 221 GLY A CA 1
ATOM 1645 C C . GLY A 1 221 ? -2.133 8.291 -2.500 1.00 89.75 221 GLY A C 1
ATOM 1646 O O . GLY A 1 221 ? -3.031 8.979 -2.014 1.00 89.75 221 GLY A O 1
ATOM 1647 N N . ALA A 1 222 ? -1.425 8.671 -3.564 1.00 86.56 222 ALA A N 1
ATOM 1648 C CA . ALA A 1 222 ? -1.523 10.003 -4.166 1.00 86.56 222 ALA A CA 1
ATOM 1649 C C . ALA A 1 222 ? -2.796 10.210 -5.000 1.00 86.56 222 ALA A C 1
ATOM 1651 O O . ALA A 1 222 ? -3.201 11.345 -5.248 1.00 86.56 222 ALA A O 1
ATOM 1652 N N . SER A 1 223 ? -3.446 9.126 -5.428 1.00 87.75 223 SER A N 1
ATOM 1653 C CA . SER A 1 223 ? -4.730 9.165 -6.126 1.00 87.75 223 SER A CA 1
ATOM 1654 C C . SER A 1 223 ? -5.643 8.034 -5.664 1.00 87.75 223 SER A C 1
ATOM 1656 O O . SER A 1 223 ? -5.178 7.022 -5.138 1.00 87.75 223 SER A O 1
ATOM 1658 N N . ALA A 1 224 ? -6.948 8.168 -5.912 1.00 86.06 224 ALA A N 1
ATOM 1659 C CA . ALA A 1 224 ? -7.928 7.126 -5.602 1.00 86.06 224 ALA A CA 1
ATOM 1660 C C . ALA A 1 224 ? -7.642 5.788 -6.320 1.00 86.06 224 ALA A C 1
ATOM 1662 O O . ALA A 1 224 ? -8.079 4.739 -5.858 1.00 86.06 224 ALA A O 1
ATOM 1663 N N . GLN A 1 225 ? -6.901 5.822 -7.434 1.00 81.75 225 GLN A N 1
ATOM 1664 C CA . GLN A 1 225 ? -6.513 4.656 -8.235 1.00 81.75 225 GLN A CA 1
ATOM 1665 C C . GLN A 1 225 ? -5.164 4.055 -7.819 1.00 81.75 225 GLN A C 1
ATOM 1667 O O . GLN A 1 225 ? -4.830 2.951 -8.241 1.00 81.75 225 GLN A O 1
ATOM 1672 N N . THR A 1 226 ? -4.364 4.775 -7.028 1.00 73.88 226 THR A N 1
ATOM 1673 C CA . THR A 1 226 ? -3.012 4.367 -6.625 1.00 73.88 226 THR A CA 1
ATOM 1674 C C . THR A 1 226 ? -2.929 4.260 -5.110 1.00 73.88 226 THR A C 1
ATOM 1676 O O . THR A 1 226 ? -2.188 4.991 -4.465 1.00 73.88 226 THR A O 1
ATOM 1679 N N . SER A 1 227 ? -3.717 3.357 -4.526 1.00 77.12 227 SER A N 1
ATOM 1680 C CA . SER A 1 227 ? -3.634 3.063 -3.095 1.00 77.12 227 SER A CA 1
ATOM 1681 C C . SER A 1 227 ? -2.777 1.825 -2.860 1.00 77.12 227 SER A C 1
ATOM 1683 O O . SER A 1 227 ? -3.064 0.768 -3.420 1.00 77.12 227 SER A O 1
ATOM 1685 N N . GLU A 1 228 ? -1.761 1.947 -2.016 1.00 76.81 228 GLU A N 1
ATOM 1686 C CA . GLU A 1 228 ? -0.938 0.835 -1.542 1.00 76.81 228 GLU A CA 1
ATOM 1687 C C . GLU A 1 228 ? -1.335 0.520 -0.092 1.00 76.81 228 GLU A C 1
ATOM 1689 O O . GLU A 1 228 ? -1.740 1.410 0.664 1.00 76.81 228 GLU A O 1
ATOM 1694 N N . ALA A 1 229 ? -1.247 -0.750 0.307 1.00 74.94 229 ALA A N 1
ATOM 1695 C CA . ALA A 1 229 ? -1.371 -1.123 1.711 1.00 74.94 229 ALA A CA 1
ATOM 1696 C C . ALA A 1 229 ? -0.166 -0.559 2.472 1.00 74.94 229 ALA A C 1
ATOM 1698 O O . ALA A 1 229 ? 0.971 -0.942 2.195 1.00 74.94 229 ALA A O 1
ATOM 1699 N N . VAL A 1 230 ? -0.409 0.364 3.403 1.00 70.69 230 VAL A N 1
ATOM 1700 C CA . VAL A 1 230 ? 0.687 1.031 4.115 1.00 70.69 230 VAL A CA 1
ATOM 1701 C C . VAL A 1 230 ? 1.038 0.306 5.398 1.00 70.69 230 VAL A C 1
ATOM 1703 O O . VAL A 1 230 ? 2.221 0.106 5.663 1.00 70.69 230 VAL A O 1
ATOM 1706 N N . ASP A 1 231 ? 0.028 -0.097 6.168 1.00 76.06 231 ASP A N 1
ATOM 1707 C CA . ASP A 1 231 ? 0.255 -0.701 7.475 1.00 76.06 231 ASP A CA 1
ATOM 1708 C C . ASP A 1 231 ? -0.897 -1.614 7.909 1.00 76.06 231 ASP A C 1
ATOM 1710 O O . ASP A 1 231 ? -2.050 -1.399 7.515 1.00 76.06 231 ASP A O 1
ATOM 1714 N N . ARG A 1 232 ? -0.575 -2.618 8.732 1.00 85.56 232 ARG A N 1
ATOM 1715 C CA . ARG A 1 232 ? -1.533 -3.491 9.420 1.00 85.56 232 ARG A CA 1
ATOM 1716 C C . ARG A 1 232 ? -1.318 -3.341 10.920 1.00 85.56 232 ARG A C 1
ATOM 1718 O O . ARG A 1 232 ? -0.335 -3.825 11.468 1.00 85.56 232 ARG A O 1
ATOM 1725 N N . ILE A 1 233 ? -2.286 -2.727 11.582 1.00 91.56 233 ILE A N 1
ATOM 1726 C CA . ILE A 1 233 ? -2.228 -2.384 12.998 1.00 91.56 233 ILE A CA 1
ATOM 1727 C C . ILE A 1 233 ? -3.227 -3.263 13.747 1.00 91.56 233 ILE A C 1
ATOM 1729 O O . ILE A 1 233 ? -4.412 -3.296 13.413 1.00 91.56 233 ILE A O 1
ATOM 1733 N N . VAL A 1 234 ? -2.762 -3.975 14.771 1.00 93.69 234 VAL A N 1
ATOM 1734 C CA . VAL A 1 234 ? -3.645 -4.680 15.709 1.00 93.69 234 VAL A CA 1
ATOM 1735 C C . VAL A 1 234 ? -3.994 -3.712 16.830 1.00 93.69 234 VAL A C 1
ATOM 1737 O O . VAL A 1 234 ? -3.115 -3.302 17.586 1.00 93.69 234 VAL A O 1
ATOM 1740 N N . VAL A 1 235 ? -5.267 -3.345 16.947 1.00 94.62 235 VAL A N 1
ATOM 1741 C CA . VAL A 1 235 ? -5.745 -2.467 18.021 1.00 94.62 235 VAL A CA 1
ATOM 1742 C C . VAL A 1 235 ? -6.494 -3.304 19.041 1.00 94.62 235 VAL A C 1
ATOM 1744 O O . VAL A 1 235 ? -7.396 -4.054 18.676 1.00 94.62 235 VAL A O 1
ATOM 1747 N N . GLN A 1 236 ? -6.127 -3.176 20.313 1.00 94.94 236 GLN A N 1
ATOM 1748 C CA . GLN A 1 236 ? -6.788 -3.848 21.429 1.00 94.94 236 GLN A CA 1
ATOM 1749 C C . GLN A 1 236 ? -7.702 -2.882 22.179 1.00 94.94 236 GLN A C 1
ATOM 1751 O O . GLN A 1 236 ? -7.437 -1.682 22.217 1.00 94.94 236 GLN A O 1
ATOM 1756 N N . LYS A 1 237 ? -8.742 -3.422 22.824 1.00 94.19 237 LYS A N 1
ATOM 1757 C CA . LYS A 1 237 ? -9.675 -2.676 23.684 1.00 94.19 237 LYS A CA 1
ATOM 1758 C C . LYS A 1 237 ? -10.299 -1.465 22.975 1.00 94.19 237 LYS A C 1
ATOM 1760 O O . LYS A 1 237 ? -10.301 -0.358 23.508 1.00 94.19 237 LYS A O 1
ATOM 1765 N N . VAL A 1 238 ? -10.832 -1.675 21.772 1.00 95.62 238 VAL A N 1
ATOM 1766 C CA . VAL A 1 238 ? -11.501 -0.614 21.002 1.00 95.62 238 VAL A CA 1
ATOM 1767 C C . VAL A 1 238 ? -12.765 -0.179 21.748 1.00 95.62 238 VAL A C 1
ATOM 1769 O O . VAL A 1 238 ? -13.610 -1.035 22.013 1.00 95.62 238 VAL A O 1
ATOM 1772 N N . PRO A 1 239 ? -12.932 1.105 22.096 1.00 96.44 239 PRO A N 1
ATOM 1773 C CA . PRO A 1 239 ? -14.100 1.573 22.831 1.00 96.44 239 PRO A CA 1
ATOM 1774 C C . PRO A 1 239 ? -15.377 1.448 21.996 1.00 96.44 239 PRO A C 1
ATOM 1776 O O . PRO A 1 239 ? -15.383 1.723 20.794 1.00 96.44 239 PRO A O 1
ATOM 1779 N N . VAL A 1 240 ? -16.463 1.047 22.652 1.00 95.31 240 VAL A N 1
ATOM 1780 C CA . VAL A 1 240 ? -17.807 0.998 22.074 1.00 95.31 240 VAL A CA 1
ATOM 1781 C C . VAL A 1 240 ? -18.553 2.257 22.486 1.00 95.31 240 VAL A C 1
ATOM 1783 O O . VAL A 1 240 ? -18.777 2.495 23.674 1.00 95.31 240 VAL A O 1
ATOM 1786 N N . ILE A 1 241 ? -18.962 3.045 21.502 1.00 94.31 241 ILE A N 1
ATOM 1787 C CA . ILE A 1 241 ? -19.781 4.234 21.696 1.00 94.31 241 ILE A CA 1
ATOM 1788 C C . ILE A 1 241 ? -21.218 3.962 21.258 1.00 94.31 241 ILE A C 1
ATOM 1790 O O . ILE A 1 241 ? -21.510 3.081 20.446 1.00 94.31 241 ILE A O 1
ATOM 1794 N N . ARG A 1 242 ? -22.134 4.731 21.836 1.00 86.31 242 ARG A N 1
ATOM 1795 C CA . ARG A 1 242 ? -23.529 4.797 21.410 1.00 86.31 242 ARG A CA 1
ATOM 1796 C C . ARG A 1 242 ? -23.807 6.247 21.080 1.00 86.31 242 ARG A C 1
ATOM 1798 O O . ARG A 1 242 ? -24.133 7.015 21.983 1.00 86.31 242 ARG A O 1
ATOM 1805 N N . ILE A 1 243 ? -23.620 6.628 19.822 1.00 72.94 243 ILE A N 1
ATOM 1806 C CA . ILE A 1 243 ? -24.064 7.941 19.375 1.00 72.94 243 ILE A CA 1
ATOM 1807 C C . ILE A 1 243 ? -25.585 7.824 19.197 1.00 72.94 243 ILE A C 1
ATOM 1809 O O . ILE A 1 243 ? -26.046 6.995 18.410 1.00 72.94 243 ILE A O 1
ATOM 1813 N N . PRO A 1 244 ? -26.409 8.551 19.972 1.00 66.06 244 PRO A N 1
ATOM 1814 C CA . PRO A 1 244 ? -27.841 8.566 19.719 1.00 66.06 244 PRO A CA 1
ATOM 1815 C C . PRO A 1 244 ? -28.071 9.121 18.309 1.00 66.06 244 PRO A C 1
ATOM 1817 O O . PRO A 1 244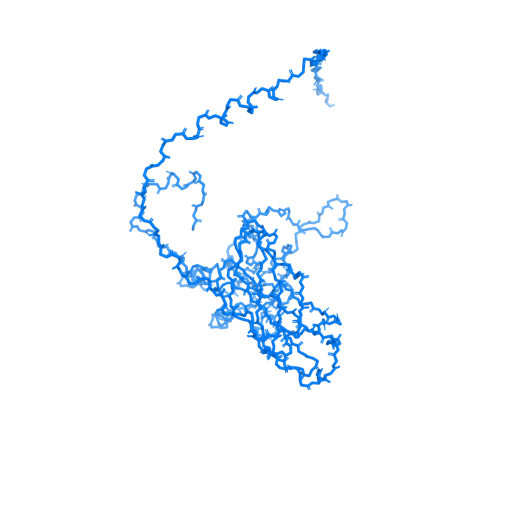 ? -27.547 10.179 17.967 1.00 66.06 244 PRO A O 1
ATOM 1820 N N . ALA A 1 245 ? -28.868 8.413 17.504 1.00 57.38 245 ALA A N 1
ATOM 1821 C CA . ALA A 1 245 ? -29.103 8.676 16.077 1.00 57.38 245 ALA A CA 1
ATOM 1822 C C . ALA A 1 245 ? -29.667 10.081 15.736 1.00 57.38 245 ALA A C 1
ATOM 1824 O O . ALA A 1 245 ? -29.927 10.385 14.579 1.00 57.38 245 ALA A O 1
ATOM 1825 N N . SER A 1 246 ? -29.867 10.956 16.723 1.00 53.22 246 SER A N 1
ATOM 1826 C CA . SER A 1 246 ? -30.542 12.250 16.615 1.00 53.22 246 SER A CA 1
ATOM 1827 C C . SER A 1 246 ? -29.624 13.476 16.461 1.00 53.22 246 SER A C 1
ATOM 1829 O O . SER A 1 246 ? -30.125 14.595 16.517 1.00 53.22 246 SER A O 1
ATOM 1831 N N . GLN A 1 247 ? -28.313 13.320 16.231 1.00 53.88 247 GLN A N 1
ATOM 1832 C CA . GLN A 1 247 ? -27.412 14.466 15.969 1.00 53.88 247 GLN A CA 1
ATOM 1833 C C . GLN A 1 247 ? -26.817 14.529 14.550 1.00 53.88 247 GLN A C 1
ATOM 1835 O O . GLN A 1 247 ? -26.173 15.519 14.214 1.00 53.88 247 GLN A O 1
ATOM 1840 N N . ALA A 1 248 ? -27.083 13.548 13.681 1.00 48.97 248 ALA A N 1
ATOM 1841 C CA . ALA A 1 248 ? -26.488 13.479 12.340 1.00 48.97 248 ALA A CA 1
ATOM 1842 C C . ALA A 1 248 ? -27.231 14.280 11.243 1.00 48.97 248 ALA A C 1
ATOM 1844 O O . ALA A 1 248 ? -26.842 14.213 10.081 1.00 48.97 248 ALA A O 1
ATOM 1845 N N . GLN A 1 249 ? -28.289 15.036 11.572 1.00 48.09 249 GLN A N 1
ATOM 1846 C CA . GLN A 1 249 ? -29.159 15.656 10.555 1.00 48.09 249 GLN A CA 1
ATOM 1847 C C . GLN A 1 249 ? -29.490 17.141 10.757 1.00 48.09 249 GLN A C 1
ATOM 1849 O O . GLN A 1 249 ? -30.346 17.673 10.058 1.00 48.09 249 GLN A O 1
ATOM 1854 N N . ASN A 1 250 ? -28.776 17.840 11.642 1.00 45.19 250 ASN A N 1
ATOM 1855 C CA . ASN A 1 250 ? -28.821 19.303 11.677 1.00 45.19 250 ASN A CA 1
ATOM 1856 C C . ASN A 1 250 ? -27.690 19.880 10.816 1.00 45.19 250 ASN A C 1
ATOM 1858 O O . ASN A 1 250 ? -26.779 20.535 11.317 1.00 45.19 250 ASN A O 1
ATOM 1862 N N . GLU A 1 251 ? -27.759 19.643 9.503 1.00 45.81 251 GLU A N 1
ATOM 1863 C CA . GLU A 1 251 ? -27.225 20.627 8.560 1.00 45.81 251 GLU A CA 1
ATOM 1864 C C . GLU A 1 251 ? -28.022 21.921 8.792 1.00 45.81 251 GLU A C 1
ATOM 1866 O O . GLU A 1 251 ? -29.254 21.895 8.710 1.00 45.81 251 GLU A O 1
ATOM 1871 N N . PRO A 1 252 ? -27.385 23.054 9.134 1.00 43.78 252 PRO A N 1
ATOM 1872 C CA . PRO A 1 252 ? -28.099 24.315 9.197 1.00 43.78 252 PRO A CA 1
ATOM 1873 C C . PRO A 1 252 ? -28.635 24.606 7.796 1.00 43.78 252 PRO A C 1
ATOM 1875 O O . PRO A 1 252 ? -27.865 24.803 6.854 1.00 43.78 252 PRO A O 1
ATOM 1878 N N . ALA A 1 253 ? -29.964 24.601 7.668 1.00 42.66 253 ALA A N 1
ATOM 1879 C CA . ALA A 1 253 ? -30.662 25.058 6.479 1.00 42.66 253 ALA A CA 1
ATOM 1880 C C . ALA A 1 253 ? -30.019 26.366 6.011 1.00 42.66 253 ALA A C 1
ATOM 1882 O O . ALA A 1 253 ? -29.866 27.297 6.805 1.00 42.66 253 ALA A O 1
ATOM 1883 N N . ALA A 1 254 ? -29.603 26.388 4.744 1.00 45.28 254 ALA A N 1
ATOM 1884 C CA . ALA A 1 254 ? -28.969 27.522 4.098 1.00 45.28 254 ALA A CA 1
ATOM 1885 C C . ALA A 1 254 ? -29.679 28.821 4.500 1.00 45.28 254 ALA A C 1
ATOM 1887 O O . ALA A 1 254 ? -30.815 29.078 4.095 1.00 45.28 254 ALA A O 1
ATOM 1888 N N . ALA A 1 255 ? -29.006 29.620 5.331 1.00 46.75 255 ALA A N 1
ATOM 1889 C CA . ALA A 1 255 ? -29.454 30.954 5.664 1.00 46.75 255 ALA A CA 1
ATOM 1890 C C . ALA A 1 255 ? -29.478 31.746 4.357 1.00 46.75 255 ALA A C 1
ATOM 1892 O O . ALA A 1 255 ? -28.436 32.070 3.781 1.00 46.75 255 ALA A O 1
ATOM 1893 N N . GLN A 1 256 ? -30.691 31.993 3.871 1.00 47.62 256 GLN A N 1
ATOM 1894 C CA . GLN A 1 256 ? -30.969 32.938 2.807 1.00 47.62 256 GLN A CA 1
ATOM 1895 C C . GLN A 1 256 ? -30.241 34.240 3.141 1.00 47.62 256 GLN A C 1
ATOM 1897 O O . GLN A 1 256 ? -30.408 34.804 4.222 1.00 47.62 256 GLN A O 1
ATOM 1902 N N . SER A 1 257 ? -29.378 34.671 2.230 1.00 41.00 257 SER A N 1
ATOM 1903 C CA . SER A 1 257 ? -28.585 35.884 2.368 1.00 41.00 257 SER A CA 1
ATOM 1904 C C . SER A 1 257 ? -29.535 37.081 2.506 1.00 41.00 257 SER A C 1
ATOM 1906 O O . SER A 1 257 ? -30.324 37.311 1.586 1.00 41.00 257 SER A O 1
ATOM 1908 N N . PRO A 1 258 ? -29.503 37.860 3.603 1.00 51.12 258 PRO A N 1
ATOM 1909 C CA . PRO A 1 258 ? -30.213 39.128 3.626 1.00 51.12 258 PRO A CA 1
ATOM 1910 C C . PRO A 1 258 ? -29.546 40.109 2.644 1.00 51.12 258 PRO A C 1
ATOM 1912 O O . PRO A 1 258 ? -28.328 40.046 2.435 1.00 51.12 258 PRO A O 1
ATOM 1915 N N . PRO A 1 259 ? -30.326 41.007 2.018 1.00 49.91 259 PRO A N 1
ATOM 1916 C CA . PRO A 1 259 ? -29.825 41.937 1.019 1.00 49.91 259 PRO A CA 1
ATOM 1917 C C . PRO A 1 259 ? -28.762 42.860 1.621 1.00 49.91 259 PRO A C 1
ATOM 1919 O O . PRO A 1 259 ? -28.920 43.417 2.707 1.00 49.91 259 PRO A O 1
ATOM 1922 N N . SER A 1 260 ? -27.669 43.012 0.880 1.00 46.84 260 SER A N 1
ATOM 1923 C CA . SER A 1 260 ? -26.534 43.871 1.193 1.00 46.84 260 SER A CA 1
ATOM 1924 C C . SER A 1 260 ? -26.970 45.327 1.366 1.00 46.84 260 SER A C 1
ATOM 1926 O O . SER A 1 260 ? -27.214 46.029 0.383 1.00 46.84 260 SER A O 1
ATOM 1928 N N . LEU A 1 261 ? -27.014 45.791 2.614 1.00 42.03 261 LEU A N 1
ATOM 1929 C CA . LEU A 1 261 ? -27.025 47.209 2.950 1.00 42.03 261 LEU A CA 1
ATOM 1930 C C . LEU A 1 261 ? -25.608 47.645 3.332 1.00 42.03 261 LEU A C 1
ATOM 1932 O O . LEU A 1 261 ? -24.974 47.100 4.232 1.00 42.03 261 LEU A O 1
ATOM 1936 N N . LEU A 1 262 ? -25.133 48.630 2.573 1.00 51.50 262 LEU A N 1
ATOM 1937 C CA . LEU A 1 262 ? -23.907 49.399 2.738 1.00 51.50 262 LEU A CA 1
ATOM 1938 C C . LEU A 1 262 ? -23.630 49.763 4.206 1.00 51.50 262 LEU A C 1
ATOM 1940 O O . LEU A 1 262 ? -24.322 50.600 4.778 1.00 51.50 262 LEU A O 1
ATOM 1944 N N . ILE A 1 263 ? -22.548 49.225 4.772 1.00 43.94 263 ILE A N 1
ATOM 1945 C CA . ILE A 1 263 ? -21.859 49.827 5.921 1.00 43.94 263 ILE A CA 1
ATOM 1946 C C . ILE A 1 263 ? -20.368 49.896 5.585 1.00 43.94 263 ILE A C 1
ATOM 1948 O O . ILE A 1 263 ? -19.556 49.069 5.993 1.00 43.94 263 ILE A O 1
ATOM 1952 N N . GLY A 1 264 ? -20.006 50.909 4.802 1.00 47.97 264 GLY A N 1
ATOM 1953 C CA . GLY A 1 264 ? -18.663 51.470 4.846 1.00 47.97 264 GLY A CA 1
ATOM 1954 C C . GLY A 1 264 ? -18.611 52.466 6.000 1.00 47.97 264 GLY A C 1
ATOM 1955 O O . GLY A 1 264 ? -19.263 53.494 5.896 1.00 47.97 264 GLY A O 1
ATOM 1956 N N . ALA A 1 265 ? -17.892 52.148 7.087 1.00 48.12 265 ALA A N 1
ATOM 1957 C CA . ALA A 1 265 ? -17.424 53.143 8.075 1.00 48.12 265 ALA A CA 1
ATOM 1958 C C . ALA A 1 265 ? -16.530 52.616 9.224 1.00 48.12 265 ALA A C 1
ATOM 1960 O O . ALA A 1 265 ? -15.979 53.442 9.940 1.00 48.12 265 ALA A O 1
ATOM 1961 N N . VAL A 1 266 ? -16.341 51.306 9.457 1.00 42.53 266 VAL A N 1
ATOM 1962 C CA . VAL A 1 266 ? -15.732 50.851 10.743 1.00 42.53 266 VAL A CA 1
ATOM 1963 C C . VAL A 1 266 ? -14.308 50.266 10.633 1.00 42.53 266 VAL A C 1
ATOM 1965 O O . VAL A 1 266 ? -13.639 50.062 11.641 1.00 42.53 266 VAL A O 1
ATOM 1968 N N . VAL A 1 267 ? -13.749 50.087 9.432 1.00 43.56 267 VAL A N 1
ATOM 1969 C CA . VAL A 1 267 ? -12.437 49.413 9.269 1.00 43.56 267 VAL A CA 1
ATOM 1970 C C . VAL A 1 267 ? -11.215 50.333 9.493 1.00 43.56 267 VAL A C 1
ATOM 1972 O O . VAL A 1 267 ? -10.091 49.851 9.599 1.00 43.56 267 VAL A O 1
ATOM 1975 N N . ILE A 1 268 ? -11.388 51.648 9.669 1.00 47.53 268 ILE A N 1
ATOM 1976 C CA . ILE A 1 268 ? -10.244 52.581 9.792 1.00 47.53 268 ILE A CA 1
ATOM 1977 C C . ILE A 1 268 ? -9.683 52.692 11.229 1.00 47.53 268 ILE A C 1
ATOM 1979 O O . ILE A 1 268 ? -8.534 53.091 11.401 1.00 47.53 268 ILE A O 1
ATOM 1983 N N . LEU A 1 269 ? -10.399 52.258 12.274 1.00 42.84 269 LEU A N 1
ATOM 1984 C CA . LEU A 1 269 ? -9.935 52.444 13.664 1.00 42.84 269 LEU A CA 1
ATOM 1985 C C . LEU A 1 269 ? -9.091 51.299 14.254 1.00 42.84 269 LEU A C 1
ATOM 1987 O O . LEU A 1 269 ? -8.462 51.491 15.291 1.00 42.84 269 LEU A O 1
ATOM 1991 N N . LEU A 1 270 ? -8.994 50.139 13.596 1.00 40.88 270 LEU A N 1
ATOM 1992 C CA . LEU A 1 270 ? -8.238 48.989 14.128 1.00 40.88 270 LEU A CA 1
ATOM 1993 C C . LEU A 1 270 ? -6.787 48.888 13.629 1.00 40.88 270 LEU A C 1
ATOM 1995 O O . LEU A 1 270 ? -5.986 48.170 14.224 1.00 40.88 270 LEU A O 1
ATOM 1999 N N . VAL A 1 271 ? -6.402 49.655 12.603 1.00 44.78 271 VAL A N 1
ATOM 2000 C CA . VAL A 1 271 ? -5.028 49.630 12.058 1.00 44.78 271 VAL A CA 1
ATOM 2001 C C . VAL A 1 271 ? -4.079 50.579 12.813 1.00 44.78 271 VAL A C 1
ATOM 2003 O O . VAL A 1 271 ? -2.875 50.340 12.853 1.00 44.78 271 VAL A O 1
ATOM 2006 N N . ALA A 1 272 ? -4.593 51.597 13.511 1.00 46.97 272 ALA A N 1
ATOM 2007 C CA . ALA A 1 272 ? -3.763 52.515 14.302 1.00 46.97 272 ALA A CA 1
ATOM 2008 C C . ALA A 1 272 ? -3.326 51.942 15.671 1.00 46.97 272 ALA A C 1
ATOM 2010 O O . ALA A 1 272 ? -2.283 52.332 16.193 1.00 46.97 272 ALA A O 1
ATOM 2011 N N . GLY A 1 273 ? -4.078 50.992 16.243 1.00 41.56 273 GLY A N 1
ATOM 2012 C CA . GLY A 1 273 ? -3.793 50.432 17.574 1.00 41.56 273 GLY A CA 1
ATOM 2013 C C . GLY A 1 273 ? -2.645 49.415 17.611 1.00 41.56 273 GLY A C 1
ATOM 2014 O O . GLY A 1 273 ? -1.923 49.329 18.601 1.00 41.56 273 GLY A O 1
ATOM 2015 N N . VAL A 1 274 ? -2.421 48.676 16.521 1.00 45.12 274 VAL A N 1
ATOM 2016 C CA . VAL A 1 274 ? -1.402 47.607 16.478 1.00 45.12 274 VAL A CA 1
ATOM 2017 C C . VAL A 1 274 ? -0.002 48.153 16.156 1.00 45.12 274 VAL A C 1
ATOM 2019 O O . VAL A 1 274 ? 0.999 47.589 16.596 1.00 45.12 274 VAL A O 1
ATOM 2022 N N . ALA A 1 275 ? 0.097 49.311 15.494 1.00 47.72 275 ALA A N 1
ATOM 2023 C CA . ALA A 1 275 ? 1.379 49.960 15.205 1.00 47.72 275 ALA A CA 1
ATOM 2024 C C . ALA A 1 275 ? 2.070 50.565 16.448 1.00 47.72 275 ALA A C 1
ATOM 2026 O O . ALA A 1 275 ? 3.261 50.872 16.395 1.00 47.72 275 ALA A O 1
ATOM 2027 N N . TYR A 1 276 ? 1.367 50.713 17.579 1.00 49.72 276 TYR A N 1
ATOM 2028 C CA . TYR A 1 276 ? 1.945 51.281 18.805 1.00 49.72 276 TYR A CA 1
ATOM 2029 C C . TYR A 1 276 ? 2.617 50.238 19.721 1.00 49.72 276 TYR A C 1
ATOM 2031 O O . TYR A 1 276 ? 3.418 50.605 20.577 1.00 49.72 276 TYR A O 1
ATOM 2039 N N . ILE A 1 277 ? 2.360 48.938 19.526 1.00 51.16 277 ILE A N 1
ATOM 2040 C CA . ILE A 1 277 ? 2.847 47.869 20.425 1.00 51.16 277 ILE A CA 1
ATOM 2041 C C . ILE A 1 277 ? 4.181 47.250 19.953 1.00 51.16 277 ILE A C 1
ATOM 2043 O O . ILE A 1 277 ? 4.872 46.594 20.727 1.00 51.16 277 ILE A O 1
ATOM 2047 N N . LEU A 1 278 ? 4.623 47.515 18.720 1.00 45.69 278 LEU A N 1
ATOM 2048 C CA . LEU A 1 278 ? 5.838 46.920 18.142 1.00 45.69 278 LEU A CA 1
ATOM 2049 C C . LEU A 1 278 ? 6.972 47.938 17.943 1.00 45.69 278 LEU A C 1
ATOM 2051 O O . LEU A 1 278 ? 7.509 48.080 16.846 1.00 45.69 278 LEU A O 1
ATOM 2055 N N . ARG A 1 279 ? 7.373 48.639 19.011 1.00 47.53 279 ARG A N 1
ATOM 2056 C CA . ARG A 1 279 ? 8.670 49.340 19.029 1.00 47.53 279 ARG A CA 1
ATOM 2057 C C . ARG A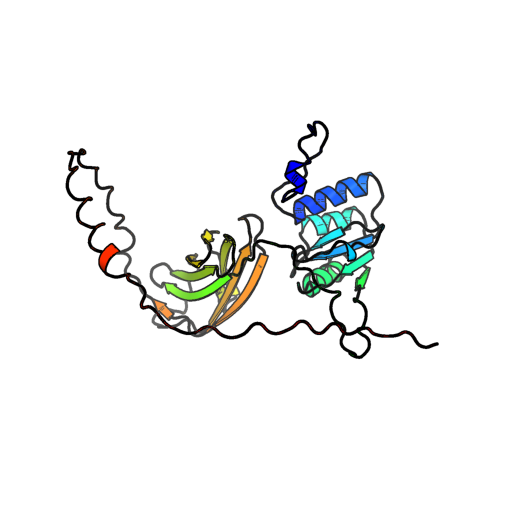 1 279 ? 9.765 48.379 19.516 1.00 47.53 279 ARG A C 1
ATOM 2059 O O . ARG A 1 279 ? 9.729 47.989 20.681 1.00 47.53 279 ARG A O 1
ATOM 2066 N N . PRO A 1 280 ? 10.736 47.987 18.672 1.00 48.22 280 PRO A N 1
ATOM 2067 C CA . PRO A 1 280 ? 11.863 47.178 19.116 1.00 48.22 280 PRO A CA 1
ATOM 2068 C C . PRO A 1 280 ? 12.793 47.992 20.026 1.00 48.22 280 PRO A C 1
ATOM 2070 O O . PRO A 1 280 ? 13.157 49.130 19.726 1.00 48.22 280 PRO A O 1
ATOM 2073 N N . SER A 1 281 ? 13.165 47.380 21.149 1.00 53.34 281 SER A N 1
ATOM 2074 C CA . SER A 1 281 ? 14.124 47.903 22.122 1.00 53.34 281 SER A CA 1
ATOM 2075 C C . SER A 1 281 ? 15.540 47.956 21.516 1.00 53.34 281 SER A C 1
ATOM 2077 O O . SER A 1 281 ? 15.946 46.981 20.874 1.00 53.34 281 SER A O 1
ATOM 2079 N N . PRO A 1 282 ? 16.317 49.042 21.693 1.00 55.47 282 PRO A N 1
ATOM 2080 C CA . PRO A 1 282 ? 17.688 49.111 21.201 1.00 55.47 282 PRO A CA 1
ATOM 2081 C C . PRO A 1 282 ? 18.609 48.284 22.109 1.00 55.47 282 PRO A C 1
ATOM 2083 O O . PRO A 1 282 ? 18.985 48.720 23.195 1.00 55.47 282 PRO A O 1
ATOM 2086 N N . SER A 1 283 ? 18.973 47.077 21.666 1.00 54.16 283 SER A N 1
ATOM 2087 C CA . SER A 1 283 ? 20.009 46.269 22.315 1.00 54.16 283 SER A CA 1
ATOM 2088 C C . SER A 1 283 ? 21.364 46.488 21.646 1.00 54.16 283 SER A C 1
ATOM 2090 O O . SER A 1 283 ? 21.493 46.529 20.422 1.00 54.16 283 SER A O 1
ATOM 2092 N N . ALA A 1 284 ? 22.353 46.681 22.506 1.00 51.91 284 ALA A N 1
ATOM 2093 C CA . ALA A 1 284 ? 23.702 47.120 22.233 1.00 51.91 284 ALA A CA 1
ATOM 2094 C C . ALA A 1 284 ? 24.646 46.002 21.752 1.00 51.91 284 ALA A C 1
ATOM 2096 O O . ALA A 1 284 ? 24.410 44.814 21.950 1.00 51.91 284 ALA A O 1
ATOM 2097 N N . ALA A 1 285 ? 25.791 46.481 21.260 1.00 45.84 285 ALA A N 1
ATOM 2098 C CA . ALA A 1 285 ? 27.102 45.835 21.189 1.00 45.84 285 ALA A CA 1
ATOM 2099 C C . ALA A 1 285 ? 27.398 44.887 20.008 1.00 45.84 285 ALA A C 1
ATOM 2101 O O . ALA A 1 285 ? 26.952 43.748 19.917 1.00 45.84 285 ALA A O 1
ATOM 2102 N N . ALA A 1 286 ? 28.288 45.384 19.144 1.00 50.78 286 ALA A N 1
ATOM 2103 C CA . ALA A 1 286 ? 29.084 44.619 18.192 1.00 50.78 286 ALA A CA 1
ATOM 2104 C C . ALA A 1 286 ? 30.081 43.680 18.900 1.00 50.78 286 ALA A C 1
ATOM 2106 O O . ALA A 1 286 ? 30.537 43.990 20.004 1.00 50.78 286 ALA A O 1
ATOM 2107 N N . PRO A 1 287 ? 30.556 42.630 18.202 1.00 54.12 287 PRO A N 1
ATOM 2108 C CA . PRO A 1 287 ? 32.008 42.463 18.173 1.00 54.12 287 PRO A CA 1
ATOM 2109 C C . PRO A 1 287 ? 32.622 42.027 16.827 1.00 54.12 287 PRO A C 1
ATOM 2111 O O . PRO A 1 287 ? 32.095 41.216 16.073 1.00 54.12 287 PRO A O 1
ATOM 2114 N N . ALA A 1 288 ? 33.814 42.594 16.619 1.00 50.97 288 ALA A N 1
ATOM 2115 C CA . ALA A 1 288 ? 35.062 42.021 16.105 1.00 50.97 288 ALA A CA 1
ATOM 2116 C C . ALA A 1 288 ? 35.088 41.228 14.779 1.00 50.97 288 ALA A C 1
ATOM 2118 O O . ALA A 1 288 ? 34.742 40.055 14.680 1.00 50.97 288 ALA A O 1
ATOM 2119 N N . LYS A 1 289 ? 35.720 41.861 13.780 1.00 57.25 289 LYS A N 1
ATOM 2120 C CA . LYS A 1 289 ? 36.218 41.252 12.540 1.00 57.25 289 LYS A CA 1
ATOM 2121 C C . LYS A 1 289 ? 37.326 40.234 12.844 1.00 57.25 289 LYS A C 1
ATOM 2123 O O . LYS A 1 289 ? 38.415 40.618 13.270 1.00 57.25 289 LYS A O 1
ATOM 2128 N N . MET A 1 290 ? 37.084 38.958 12.550 1.00 54.69 290 MET A N 1
ATOM 2129 C CA . MET A 1 290 ? 38.096 37.901 12.628 1.00 54.69 290 MET A CA 1
ATOM 2130 C C . MET A 1 290 ? 38.814 37.740 11.275 1.00 54.69 290 MET A C 1
ATOM 2132 O O . MET A 1 290 ? 38.193 37.618 10.218 1.00 54.69 290 MET A O 1
ATOM 2136 N N . LYS A 1 291 ? 40.149 37.816 11.318 1.00 54.56 291 LYS A N 1
ATOM 2137 C CA . LYS A 1 291 ? 41.073 37.785 10.174 1.00 54.56 291 LYS A CA 1
ATOM 2138 C C . LYS A 1 291 ? 41.078 36.414 9.483 1.00 54.56 291 LYS A C 1
ATOM 2140 O O . LYS A 1 291 ? 41.182 35.384 10.139 1.00 54.56 291 LYS A O 1
ATOM 2145 N N . LYS A 1 292 ? 41.063 36.415 8.145 1.00 52.88 292 LYS A N 1
ATOM 2146 C CA . LYS A 1 292 ? 41.294 35.230 7.301 1.00 52.88 292 LYS A CA 1
ATOM 2147 C C . LYS A 1 292 ? 42.765 34.802 7.383 1.00 52.88 292 LYS A C 1
ATOM 2149 O O . LYS A 1 292 ? 43.637 35.543 6.933 1.00 52.88 292 LYS A O 1
ATOM 2154 N N . ALA A 1 293 ? 43.028 33.606 7.905 1.00 57.78 293 ALA A N 1
ATOM 2155 C CA . ALA A 1 293 ? 44.318 32.934 7.776 1.00 57.78 293 ALA A CA 1
ATOM 2156 C C . ALA A 1 293 ? 44.355 32.132 6.465 1.00 57.78 293 ALA A C 1
ATOM 2158 O O . ALA A 1 293 ? 43.443 31.371 6.148 1.00 57.78 293 ALA A O 1
ATOM 2159 N N . LYS A 1 294 ? 45.411 32.357 5.682 1.00 56.12 294 LYS A N 1
ATOM 2160 C CA . LYS A 1 294 ? 45.663 31.784 4.360 1.00 56.12 294 LYS A CA 1
ATOM 2161 C C . LYS A 1 294 ? 46.721 30.693 4.540 1.00 56.12 294 LYS A C 1
ATOM 2163 O O . LYS A 1 294 ? 47.903 31.009 4.622 1.00 56.12 294 LYS A O 1
ATOM 2168 N N . THR A 1 295 ? 46.318 29.428 4.644 1.00 61.78 295 THR A N 1
ATOM 2169 C CA . THR A 1 295 ? 47.276 28.322 4.802 1.00 61.78 295 THR A CA 1
ATOM 2170 C C . THR A 1 295 ? 47.672 27.774 3.435 1.00 61.78 295 THR A C 1
ATOM 2172 O O . THR A 1 295 ? 46.905 27.097 2.755 1.00 61.78 295 THR A O 1
ATOM 2175 N N . LYS A 1 296 ? 48.897 28.118 3.043 1.00 57.47 296 LYS A N 1
ATOM 2176 C CA . LYS A 1 296 ? 49.666 27.590 1.915 1.00 57.47 296 LYS A CA 1
ATOM 2177 C C . LYS A 1 296 ? 50.175 26.196 2.312 1.00 57.47 296 LYS A C 1
ATOM 2179 O O . LYS A 1 296 ? 50.927 26.093 3.275 1.00 57.47 296 LYS A O 1
ATOM 2184 N N . ARG A 1 297 ? 49.766 25.130 1.615 1.00 58.44 297 ARG A N 1
ATOM 2185 C CA . ARG A 1 297 ? 50.378 23.797 1.761 1.00 58.44 297 ARG A CA 1
ATOM 2186 C C . ARG A 1 297 ? 51.365 23.593 0.619 1.00 58.44 297 ARG A C 1
ATOM 2188 O O . ARG A 1 297 ? 50.982 23.580 -0.548 1.00 58.44 297 ARG A O 1
ATOM 2195 N N . GLU A 1 298 ? 52.636 23.520 0.986 1.00 56.50 298 GLU A N 1
ATOM 2196 C CA . GLU A 1 298 ? 53.753 23.219 0.101 1.00 56.50 298 GLU A CA 1
ATOM 2197 C C . GLU A 1 298 ? 53.753 21.739 -0.290 1.00 56.50 298 GLU A C 1
ATOM 2199 O O . GLU A 1 298 ? 53.507 20.857 0.532 1.00 56.50 298 GLU A O 1
ATOM 2204 N N . ARG A 1 299 ? 54.057 21.497 -1.569 1.00 56.84 299 ARG A N 1
ATOM 2205 C CA . ARG A 1 299 ? 54.577 20.229 -2.081 1.00 56.84 299 ARG A CA 1
ATOM 2206 C C . ARG A 1 299 ? 55.990 20.030 -1.532 1.00 56.84 299 ARG A C 1
ATOM 2208 O O . ARG A 1 299 ? 56.821 20.923 -1.685 1.00 56.84 299 ARG A O 1
ATOM 2215 N N . LYS A 1 300 ? 56.287 18.837 -1.025 1.00 56.78 300 LYS A N 1
ATOM 2216 C CA . LYS A 1 300 ? 57.629 18.261 -1.122 1.00 56.78 300 LYS A CA 1
ATOM 2217 C C . LYS A 1 300 ? 57.540 16.858 -1.713 1.00 56.78 300 LYS A C 1
ATOM 2219 O O . LYS A 1 300 ? 56.522 16.187 -1.567 1.00 56.78 300 LYS A O 1
ATOM 2224 N N . ILE A 1 301 ? 58.600 16.601 -2.467 1.00 58.59 301 ILE A N 1
ATOM 2225 C CA . ILE A 1 301 ? 58.953 15.491 -3.351 1.00 58.59 301 ILE A CA 1
ATOM 2226 C C . ILE A 1 301 ? 58.930 14.163 -2.602 1.00 58.59 301 ILE A C 1
ATOM 2228 O O . ILE A 1 301 ? 59.351 14.174 -1.424 1.00 58.59 301 ILE A O 1
#

Secondary structure (DSSP, 8-state):
---SHHHHT--S--TT-----SS-HHHHHHHHHHHHHHHS---EEEEEESS---GGG--TTS-EEEE-SS---HHHHHHHHHTT--EEEEE--TT--HHHHHHHHHTT--EEEEEPPPPPTT--S---S-----------EEEEEEEEETTTTEEEEEEEE-SSS-EEEEEEEE-TTS-EEEPPPEEE-TT-EEEEEEE---GGGTT-SEEEEEEEEEEEESSTT--EEEEEEEEEEEEEE---TTSTT------PPPP-----SSTTSSHHHHTTT------------PPPP--------

Sequence (301 aa):
MVYGSLGANLSTPYSSVDIISTGSKFSDNLQILRRYADKKPVRSLLFASGKVFEKSMVIGGLPLALIGRTEVPPALGQWIKDNQVRSGVVVQGDADITSAVGSLKTDYGMTLFALLAEGYLGDAQTRAAAVMPLPGALIIPRLESIQYDAAENAFLVQISNIGNSDMYARAVVSLADGRTSSSSMAKIGVGQTKEASVPLKATWISGRPVVDWVNVQIYSGASAQTSEAVDRIVVQKVPVIRIPASQAQNEPAAAQSPPSLLIGAVVILLVAGVAYILRPSPSAAAPAKMKKAKTKRERKI

Foldseek 3Di:
DDDDPVVVVVPPPPPPDDDQCPPDPQNSLVVVVVVVCVVPQAQEAEEEAPQFDDPVSPDPPHRYHHAHQQARDVVVLVVCQVSVHAEYEYEDDPRRNVNHVVCCCPVNVHHYHYDQDDDDVPDPDGDHDPGDRDPDFFWDKDFPAWAQAQVQQWIWTKIATQTPAKKWKKKKKAAPVGDIWIFDTDIHGHGGIDITITRHHDPPCVPPQWRQKMWMWMWMDRDPVDTDTDDIDIDGGHGYDHDPPPPPPPPPDPDDDDDDDDDDDDPPPPVVVVVVPDDDDDDDDDDDDDDDDDDDDDDDD

pLDDT: mean 76.9, std 20.6, range [28.84, 98.0]